Protein AF-A0A9E4ZWP6-F1 (afdb_monomer_lite)

Secondary structure (DSSP, 8-state):
--GGG-HHHHHHHHHHHHHHHHHHHTT--HHHHHHHHHHHHHHHTS---SS--HHHHHHHHHHHHHHHHHHHHHHTT--HHHHHHHHHHHHHHHHHHHHHHHHHHHHHHHHHHHHHHHHHHHHHHHHHS-SSPPPHHHHHHHHHHHHHHHH-HHHHHHHHHHHHHHHHHHHHHHHS---HHHHHHHHHHHHHHHHHHHHHHHHHSHHHHHHHHHHHHHHHHHHHHHTS-S-HHHHHHHHHHHHHHTTSSHHHHHHHHHHHHHHHTT--HHHHHHHHH--

pLDDT: mean 78.39, std 12.05, range [46.38, 95.44]

Radius of gyration: 27.79 Å; chains: 1; bounding box: 69×35×79 Å

Foldseek 3Di:
DDPLLALLLNVLLVLLVVLLVLCVVLVQDPVLCVLSVVLSVLSVPAQFDLDDDPLLVVLSLVLLLLSLVLVVCSVVVADSVLNSVSSVVSSVSSVVSSVSRNVNNVVLLVLLCVLLVLLVVLLVVCVVVVPDRFDPVLVVLSVVLVVCCVVPVLSSLVSSLVSLVSRLVCCCVVPVDDPPVSVVSSVVSNVVSVVSNVVSVVSSDPVVSVVVVVVSVVSSVVSSVVPDPPDPVVLVVLLVVLCVVVVHDPLSSVLSSQLVVCVSVVDDSVRSVVVSVVD

Sequence (279 aa):
MSEASRPVVSAVLRDLGVLESKLRERGVPEEWLGGLRRARLKLSGVRAPVIASRGLIEAYTYVQALIGELQMLLDSGAGLLDAYVLLNEVSERLDVFAEAARRSYVREKIQLSIPLVMAVSLQALSLLSGFKPPSVLSILVLAAGAVAYYFNTLAGLVFTAAGISLGIASTLVLYGGMPLDELLLELIVLLSAILHIYILLEAGGVQYRQRVSEVLKALDTIIMDSLKPSDPKALTGFLSSLLEQYKGGSIAELARYKAVVMLMNGYSIEEVRRTLQSS

Structure (mmCIF, N/CA/C/O backbone):
data_AF-A0A9E4ZWP6-F1
#
_entry.id   AF-A0A9E4ZWP6-F1
#
loop_
_atom_site.group_PDB
_atom_site.id
_atom_site.type_symbol
_atom_site.label_atom_id
_atom_site.label_alt_id
_atom_site.label_comp_id
_atom_site.label_asym_id
_atom_site.label_entity_id
_atom_site.label_seq_id
_atom_site.pdbx_PDB_ins_code
_atom_site.Cartn_x
_atom_site.Cartn_y
_atom_site.Cartn_z
_atom_site.occupancy
_atom_site.B_iso_or_equiv
_atom_site.auth_seq_id
_atom_site.auth_comp_id
_atom_site.auth_asym_id
_atom_site.auth_atom_id
_atom_site.pdbx_PDB_model_num
ATOM 1 N N . MET A 1 1 ? 9.963 -9.400 1.588 1.00 46.38 1 MET A N 1
ATOM 2 C CA . MET A 1 1 ? 9.784 -8.018 2.094 1.00 46.38 1 MET A CA 1
ATOM 3 C C . MET A 1 1 ? 9.262 -8.123 3.517 1.00 46.38 1 MET A C 1
ATOM 5 O O . MET A 1 1 ? 8.269 -8.814 3.699 1.00 46.38 1 MET A O 1
ATOM 9 N N . SER A 1 2 ? 9.952 -7.552 4.510 1.00 48.59 2 SER A N 1
ATOM 10 C CA . SER A 1 2 ? 9.538 -7.643 5.920 1.00 48.59 2 SER A CA 1
ATOM 11 C C . SER A 1 2 ? 8.285 -6.799 6.197 1.00 48.59 2 SER A C 1
ATOM 13 O O . SER A 1 2 ? 8.023 -5.832 5.475 1.00 48.59 2 SER A O 1
ATOM 15 N N . GLU A 1 3 ? 7.527 -7.129 7.249 1.00 49.50 3 GLU A N 1
ATOM 16 C CA . GLU A 1 3 ? 6.368 -6.347 7.735 1.00 49.50 3 GLU A CA 1
ATOM 17 C C . GLU A 1 3 ? 6.695 -4.854 7.915 1.00 49.50 3 GLU A C 1
ATOM 19 O O . GLU A 1 3 ? 5.848 -3.985 7.716 1.00 49.50 3 GLU A O 1
ATOM 24 N N . ALA A 1 4 ? 7.960 -4.522 8.181 1.00 53.41 4 ALA A N 1
ATOM 25 C CA . ALA A 1 4 ? 8.428 -3.150 8.324 1.00 53.41 4 ALA A CA 1
ATOM 26 C C . ALA A 1 4 ? 8.378 -2.317 7.026 1.00 53.41 4 ALA A C 1
ATOM 28 O O . ALA A 1 4 ? 8.706 -1.140 7.078 1.00 53.41 4 ALA A O 1
ATOM 29 N N . SER A 1 5 ? 8.020 -2.884 5.870 1.00 63.94 5 SER A N 1
ATOM 30 C CA . SER A 1 5 ? 7.903 -2.162 4.586 1.00 63.94 5 SER A CA 1
ATOM 31 C C . SER A 1 5 ? 6.491 -1.638 4.279 1.00 63.94 5 SER A C 1
ATOM 33 O O . SER A 1 5 ? 6.280 -1.049 3.224 1.00 63.94 5 SER A O 1
ATOM 35 N N . ARG A 1 6 ? 5.520 -1.856 5.180 1.00 81.69 6 ARG A N 1
ATOM 36 C CA . ARG A 1 6 ? 4.091 -1.542 4.984 1.00 81.69 6 ARG A CA 1
ATOM 37 C C . ARG A 1 6 ? 3.543 -0.745 6.175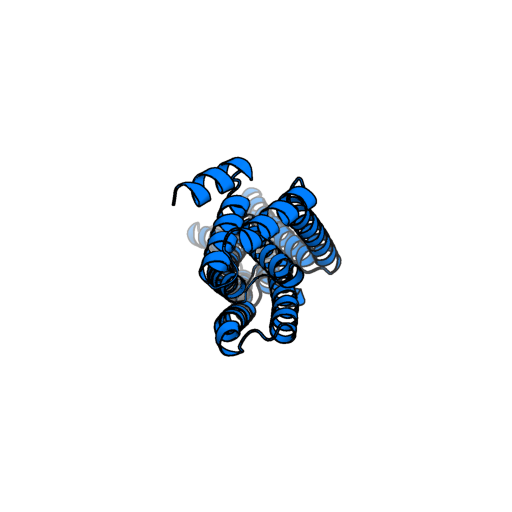 1.00 81.69 6 ARG A C 1
ATOM 39 O O . ARG A 1 6 ? 2.785 -1.287 6.977 1.00 81.69 6 ARG A O 1
ATOM 46 N N . PRO A 1 7 ? 3.939 0.528 6.332 1.00 79.19 7 PRO A N 1
ATOM 47 C CA . PRO A 1 7 ? 3.808 1.248 7.600 1.00 79.19 7 PRO A CA 1
ATOM 48 C C . PRO A 1 7 ? 2.363 1.346 8.117 1.00 79.19 7 PRO A C 1
ATOM 50 O O . PRO A 1 7 ? 2.140 1.155 9.308 1.00 79.19 7 PRO A O 1
ATOM 53 N N . VAL A 1 8 ? 1.380 1.561 7.234 1.00 85.56 8 VAL A N 1
ATOM 54 C CA . VAL A 1 8 ? -0.036 1.717 7.627 1.00 85.56 8 VAL A CA 1
ATOM 55 C C . VAL A 1 8 ? -0.650 0.400 8.107 1.00 85.56 8 VAL A C 1
ATOM 57 O O . VAL A 1 8 ? -1.296 0.361 9.148 1.00 85.56 8 VAL A O 1
ATOM 60 N N . VAL A 1 9 ? -0.424 -0.703 7.386 1.00 89.50 9 VAL A N 1
ATOM 61 C CA . VAL A 1 9 ? -0.949 -2.021 7.788 1.00 89.50 9 VAL A CA 1
ATOM 62 C C . VAL A 1 9 ? -0.281 -2.502 9.074 1.00 89.50 9 VAL A C 1
ATOM 64 O O . VAL A 1 9 ? -0.952 -3.033 9.953 1.00 89.50 9 VAL A O 1
ATOM 67 N N . SER A 1 10 ? 1.022 -2.263 9.217 1.00 88.31 10 SER A N 1
ATOM 68 C CA . SER A 1 10 ? 1.768 -2.622 10.423 1.00 88.31 10 SER A CA 1
ATOM 69 C C . SER A 1 10 ? 1.331 -1.816 11.648 1.00 88.31 10 SER A C 1
ATOM 71 O O . SER A 1 10 ? 1.329 -2.362 12.749 1.00 88.31 10 SER A O 1
ATOM 73 N N . ALA A 1 11 ? 0.916 -0.554 11.472 1.00 87.00 11 ALA A N 1
ATOM 74 C CA . ALA A 1 11 ? 0.303 0.232 12.542 1.00 87.00 11 ALA A CA 1
ATOM 75 C C . ALA A 1 11 ? -1.006 -0.415 13.021 1.00 87.00 11 ALA A C 1
ATOM 77 O O . ALA A 1 11 ? -1.103 -0.771 14.191 1.00 87.00 11 ALA A O 1
ATOM 78 N N . VAL A 1 12 ? -1.938 -0.710 12.106 1.00 90.50 12 VAL A N 1
ATOM 79 C CA . VAL A 1 12 ? -3.205 -1.380 12.455 1.00 90.50 12 VAL A CA 1
ATOM 80 C C . VAL A 1 12 ? -2.957 -2.729 13.134 1.00 90.50 12 VAL A C 1
ATOM 82 O O . VAL A 1 12 ? -3.535 -3.008 14.177 1.00 90.50 12 VAL A O 1
ATOM 85 N N . LEU A 1 13 ? -2.061 -3.569 12.603 1.00 90.56 13 LEU A N 1
ATOM 86 C CA . LEU A 1 13 ? -1.740 -4.870 13.208 1.00 90.56 13 LEU A CA 1
ATOM 87 C C . LEU A 1 13 ? -1.206 -4.753 14.642 1.00 90.56 13 LEU A C 1
ATOM 89 O O . LEU A 1 13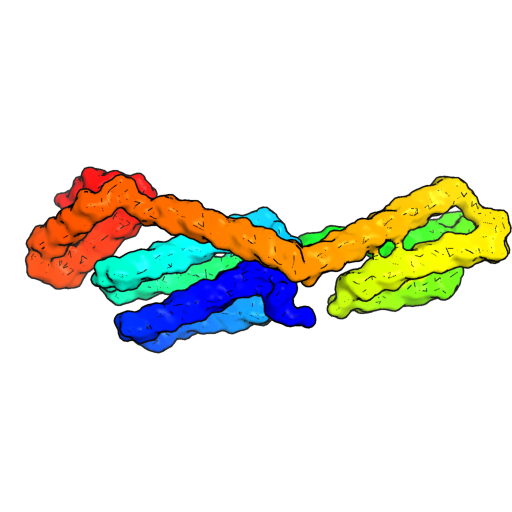 ? -1.524 -5.598 15.484 1.00 90.56 13 LEU A O 1
ATOM 93 N N . ARG A 1 14 ? -0.394 -3.728 14.917 1.00 90.50 14 ARG A N 1
ATOM 94 C CA . ARG A 1 14 ? 0.111 -3.436 16.262 1.00 90.50 14 ARG A CA 1
ATOM 95 C C . ARG A 1 14 ? -1.032 -3.017 17.183 1.00 90.50 14 ARG A C 1
ATOM 97 O O . ARG A 1 14 ? -1.149 -3.570 18.274 1.00 90.50 14 ARG A O 1
ATOM 104 N N . ASP A 1 15 ? -1.877 -2.096 16.738 1.00 88.56 15 ASP A N 1
ATOM 105 C CA . ASP A 1 15 ? -2.944 -1.529 17.565 1.00 88.56 15 ASP A CA 1
ATOM 106 C C . ASP A 1 15 ? -4.037 -2.575 17.854 1.00 88.56 15 ASP A C 1
ATOM 108 O O . ASP A 1 15 ? -4.527 -2.669 18.979 1.00 88.56 15 ASP A O 1
ATOM 112 N N . LEU A 1 16 ? -4.312 -3.475 16.901 1.00 89.56 16 LEU A N 1
ATOM 113 C CA . LEU A 1 16 ? -5.138 -4.667 17.127 1.00 89.56 16 LEU A CA 1
ATOM 114 C C . LEU A 1 16 ? -4.537 -5.619 18.164 1.00 89.56 16 LEU A C 1
ATOM 116 O O . LEU A 1 16 ? -5.278 -6.221 18.935 1.00 89.56 16 LEU A O 1
ATOM 120 N N . GLY A 1 17 ? -3.210 -5.771 18.200 1.00 86.94 17 GLY A N 1
ATOM 121 C CA . GLY A 1 17 ? -2.535 -6.581 19.217 1.00 86.94 17 GLY A CA 1
ATOM 122 C C . GLY A 1 17 ? -2.692 -6.006 20.626 1.00 86.94 17 GLY A C 1
ATOM 123 O O . GLY A 1 17 ? -2.940 -6.750 21.578 1.00 86.94 17 GLY A O 1
ATOM 124 N N . VAL A 1 18 ? -2.597 -4.680 20.755 1.00 88.00 18 VAL A N 1
ATOM 125 C CA . VAL A 1 18 ? -2.860 -3.969 22.016 1.00 88.00 18 VAL A CA 1
ATOM 126 C C . VAL A 1 18 ? -4.325 -4.127 22.428 1.00 88.00 18 VAL A C 1
ATOM 128 O O . VAL A 1 18 ? -4.602 -4.488 23.572 1.00 88.00 18 VAL A O 1
ATOM 131 N N . LEU A 1 19 ? -5.256 -3.918 21.494 1.00 88.38 19 LEU A N 1
ATOM 132 C CA . LEU A 1 19 ? -6.691 -4.071 21.731 1.00 88.38 19 LEU A CA 1
ATOM 133 C C . LEU A 1 19 ? -7.048 -5.493 22.188 1.00 88.38 19 LEU A C 1
ATOM 135 O O . LEU A 1 19 ? -7.752 -5.662 23.179 1.00 88.38 19 LEU A O 1
ATOM 139 N N . GLU A 1 20 ? -6.534 -6.514 21.500 1.00 89.38 20 GLU A N 1
ATOM 140 C CA . GLU A 1 20 ? -6.762 -7.919 21.849 1.00 89.38 20 GLU A CA 1
ATOM 141 C C . GLU A 1 20 ? -6.290 -8.229 23.276 1.00 89.38 20 GLU A C 1
ATOM 143 O O . GLU A 1 20 ? -6.969 -8.947 24.008 1.00 89.38 20 GLU A O 1
ATOM 148 N N . SER A 1 21 ? -5.152 -7.661 23.685 1.00 87.00 21 SER A N 1
ATOM 149 C CA . SER A 1 21 ? -4.597 -7.863 25.028 1.00 87.00 21 SER A CA 1
ATOM 150 C C . SER A 1 21 ? -5.494 -7.227 26.097 1.00 87.00 21 SER A C 1
ATOM 152 O O . SER A 1 21 ? -5.880 -7.905 27.048 1.00 87.00 21 SER A O 1
ATOM 154 N N . LYS A 1 22 ? -5.933 -5.977 25.881 1.00 84.50 22 LYS A N 1
ATOM 155 C CA . LYS A 1 22 ? -6.881 -5.276 26.767 1.00 84.50 22 LYS A CA 1
ATOM 156 C C . LYS A 1 22 ? -8.222 -6.005 26.901 1.00 84.50 22 LYS A C 1
ATOM 158 O O . LYS A 1 22 ? -8.771 -6.098 27.996 1.00 84.50 22 LYS A O 1
ATOM 163 N N . LEU A 1 23 ? -8.765 -6.527 25.799 1.00 86.00 23 LEU A N 1
ATOM 164 C CA . LEU A 1 23 ? -10.036 -7.259 25.820 1.00 86.00 23 LEU A CA 1
ATOM 165 C C . LEU A 1 23 ? -9.940 -8.531 26.679 1.00 86.00 23 LEU A C 1
ATOM 167 O O . LEU A 1 23 ? -10.858 -8.819 27.447 1.00 86.00 23 LEU A O 1
ATOM 171 N N . ARG A 1 24 ? -8.817 -9.260 26.606 1.00 86.00 24 ARG A N 1
ATOM 172 C CA . ARG A 1 24 ? -8.588 -10.439 27.460 1.00 86.00 24 ARG A CA 1
ATOM 173 C C . ARG A 1 24 ? -8.474 -10.072 28.936 1.00 86.00 24 ARG A C 1
ATOM 175 O O . ARG A 1 24 ? -9.068 -10.749 29.767 1.00 86.00 24 ARG A O 1
ATOM 182 N N . GLU A 1 25 ? -7.762 -8.995 29.264 1.00 85.88 25 GLU A N 1
ATOM 183 C CA . GLU A 1 25 ? -7.642 -8.500 30.646 1.00 85.88 25 GLU A CA 1
ATOM 184 C C . GLU A 1 25 ? -9.003 -8.146 31.262 1.00 85.88 25 GLU A C 1
ATOM 186 O O . GLU A 1 25 ? -9.215 -8.327 32.459 1.00 85.88 25 GLU A O 1
ATOM 191 N N . ARG A 1 26 ? -9.955 -7.690 30.439 1.00 78.94 26 ARG A N 1
ATOM 192 C CA . ARG A 1 26 ? -11.331 -7.370 30.850 1.00 78.94 26 ARG A CA 1
ATOM 193 C C . ARG A 1 26 ? -12.269 -8.581 30.898 1.00 78.94 26 ARG A C 1
ATOM 195 O O . ARG A 1 26 ? -13.454 -8.408 31.171 1.00 78.94 26 ARG A O 1
ATOM 202 N N . GLY A 1 27 ? -11.765 -9.791 30.654 1.00 79.50 27 GLY A N 1
ATOM 203 C CA . GLY A 1 27 ? -12.554 -11.022 30.724 1.00 79.50 27 GLY A CA 1
ATOM 204 C C . GLY A 1 27 ? -13.519 -11.217 29.552 1.00 79.50 27 GLY A C 1
ATOM 205 O O . GLY A 1 27 ? -14.498 -11.948 29.693 1.00 79.50 27 GLY A O 1
ATOM 206 N N . VAL A 1 28 ? -13.269 -10.576 28.402 1.00 81.31 28 VAL A N 1
ATOM 207 C CA . VAL A 1 28 ? -14.067 -10.808 27.189 1.00 81.31 28 VAL A CA 1
ATOM 208 C C . VAL A 1 28 ? -13.891 -12.266 26.738 1.00 81.31 28 VAL A C 1
ATOM 210 O O . VAL A 1 28 ? -12.749 -12.722 26.622 1.00 81.31 28 VAL A O 1
ATOM 213 N N . PRO A 1 29 ? -14.984 -13.007 26.461 1.00 80.00 29 PRO A N 1
ATOM 214 C CA . PRO A 1 29 ? -14.905 -14.399 26.034 1.00 80.00 29 PRO A CA 1
ATOM 215 C C . PRO A 1 29 ? -14.030 -14.592 24.792 1.00 80.00 29 PRO A C 1
ATOM 217 O O . PRO A 1 29 ? -14.145 -13.871 23.799 1.00 80.00 29 PRO A O 1
ATOM 220 N N . GLU A 1 30 ? -13.202 -15.634 24.816 1.00 82.06 30 GLU A N 1
ATOM 221 C CA . GLU A 1 30 ? -12.294 -15.993 23.718 1.00 82.06 30 GLU A CA 1
ATOM 222 C C . GLU A 1 30 ? -13.021 -16.233 22.383 1.00 82.06 30 GLU A C 1
ATOM 224 O O . GLU A 1 30 ? -12.495 -15.919 21.314 1.00 82.06 30 GLU A O 1
ATOM 229 N N . GLU A 1 31 ? -14.262 -16.722 22.432 1.00 80.94 31 GLU A N 1
ATOM 230 C CA . GLU A 1 31 ? -15.109 -16.930 21.253 1.00 80.94 31 GLU A CA 1
ATOM 231 C C . GLU A 1 31 ? -15.384 -15.624 20.497 1.00 80.94 31 GLU A C 1
ATOM 233 O O . GLU A 1 31 ? -15.399 -15.604 19.264 1.00 80.94 31 GLU A O 1
ATOM 238 N N . TRP A 1 32 ? -15.538 -14.512 21.221 1.00 77.62 32 TRP A N 1
ATOM 239 C CA . TRP A 1 32 ? -15.817 -13.202 20.633 1.00 77.62 32 TRP A CA 1
ATOM 240 C C . TRP A 1 32 ? -14.563 -12.622 19.971 1.00 77.62 32 TRP A C 1
ATOM 242 O O . TRP A 1 32 ? -14.636 -12.015 18.902 1.00 77.62 32 TRP A O 1
ATOM 252 N N . LEU A 1 33 ? -13.382 -12.918 20.521 1.00 83.12 33 LEU A N 1
ATOM 253 C CA . LEU A 1 33 ? -12.090 -12.539 19.939 1.00 83.12 33 LEU A CA 1
ATOM 254 C C . LEU 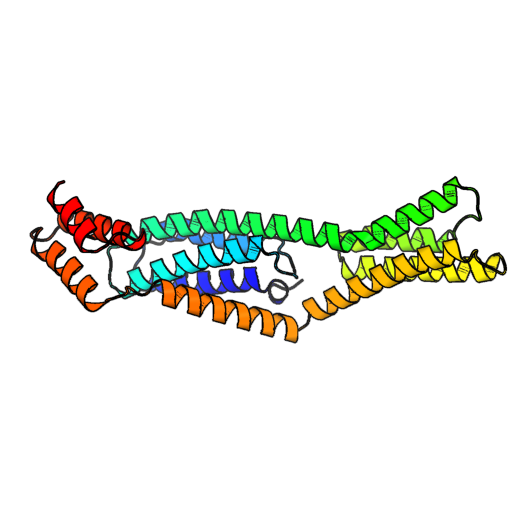A 1 33 ? -11.761 -13.300 18.644 1.00 83.12 33 LEU A C 1
ATOM 256 O O . LEU A 1 33 ? -10.881 -12.882 17.884 1.00 83.12 33 LEU A O 1
ATOM 260 N N . GLY A 1 34 ? -12.469 -14.395 18.349 1.00 81.38 34 GLY A N 1
ATOM 261 C CA . GLY A 1 34 ? -12.273 -15.185 17.134 1.00 81.38 34 GLY A CA 1
ATOM 262 C C . GLY A 1 34 ? -12.453 -14.379 15.839 1.00 81.38 34 GLY A C 1
ATOM 263 O O . GLY A 1 34 ? -11.722 -14.601 14.870 1.00 81.38 34 GLY A O 1
ATOM 264 N N . GLY A 1 35 ? -13.379 -13.412 15.815 1.00 78.56 35 GLY A N 1
ATOM 265 C CA . GLY A 1 35 ? -13.555 -12.478 14.692 1.00 78.56 35 GLY A CA 1
ATOM 266 C C . GLY A 1 35 ? -12.312 -11.616 14.458 1.00 78.56 35 GLY A C 1
ATOM 267 O O . GLY A 1 35 ? -11.730 -11.643 13.371 1.00 78.56 35 GLY A O 1
ATOM 268 N N . LEU A 1 36 ? -11.839 -10.967 15.523 1.00 84.44 36 LEU A N 1
ATOM 269 C CA . LEU A 1 36 ? -10.660 -10.101 15.518 1.00 84.44 36 LEU A CA 1
ATOM 270 C C . LEU A 1 36 ? -9.392 -10.849 15.081 1.00 84.44 36 LEU A C 1
ATOM 272 O O . LEU A 1 36 ? -8.631 -10.360 14.246 1.00 84.44 36 LEU A O 1
ATOM 276 N N . ARG A 1 37 ? -9.175 -12.071 15.590 1.00 85.38 37 ARG A N 1
ATOM 277 C CA . ARG A 1 37 ? -8.019 -12.906 15.218 1.00 85.38 37 ARG A CA 1
ATOM 278 C C . ARG A 1 37 ? -8.031 -13.299 13.749 1.00 85.38 37 ARG A C 1
ATOM 280 O O . ARG A 1 37 ? -6.989 -13.244 13.098 1.00 85.38 37 ARG A O 1
ATOM 287 N N . ARG A 1 38 ? -9.197 -13.676 13.214 1.00 85.38 38 ARG A N 1
ATOM 288 C CA . ARG A 1 38 ? -9.340 -13.990 11.784 1.00 85.38 38 ARG A CA 1
ATOM 289 C C . ARG A 1 38 ? -9.048 -12.766 10.924 1.00 85.38 38 ARG A C 1
ATOM 291 O O . ARG A 1 38 ? -8.286 -12.884 9.966 1.00 85.38 38 ARG A O 1
ATOM 298 N N . ALA A 1 39 ? -9.578 -11.602 11.297 1.00 84.69 39 ALA A N 1
ATOM 299 C CA . ALA A 1 39 ? -9.305 -10.348 10.601 1.00 84.69 39 ALA A CA 1
ATOM 300 C C . ALA A 1 39 ? -7.808 -9.992 10.642 1.00 84.69 39 ALA A C 1
ATOM 302 O O . ALA A 1 39 ? -7.211 -9.697 9.607 1.00 84.69 39 ALA A O 1
ATOM 303 N N . ARG A 1 40 ? -7.161 -10.124 11.806 1.00 87.81 40 ARG A N 1
ATOM 304 C CA . ARG A 1 40 ? -5.718 -9.898 11.984 1.00 87.81 40 ARG A CA 1
ATOM 305 C C . ARG A 1 40 ? -4.864 -10.849 11.138 1.00 87.81 40 ARG A C 1
ATOM 307 O O . ARG A 1 40 ? -3.931 -10.399 10.478 1.00 87.81 40 ARG A O 1
ATOM 314 N N . LEU A 1 41 ? -5.194 -12.143 11.118 1.00 87.75 41 LEU A N 1
ATOM 315 C CA . LEU A 1 41 ? -4.501 -13.147 10.300 1.00 87.75 41 LEU A CA 1
ATOM 316 C C . LEU A 1 41 ? -4.680 -12.881 8.800 1.00 87.75 41 LEU A C 1
ATOM 318 O O . LEU A 1 41 ? -3.741 -13.001 8.016 1.00 87.75 41 LEU A O 1
ATOM 322 N N . LYS A 1 42 ? -5.886 -12.489 8.385 1.00 86.38 42 LYS A N 1
ATOM 323 C CA . LYS A 1 42 ? -6.148 -12.088 7.001 1.00 86.38 42 LYS A CA 1
ATOM 324 C C . LYS A 1 42 ? -5.307 -10.869 6.636 1.00 86.38 42 LYS A C 1
ATOM 326 O O . LYS A 1 42 ? -4.692 -10.861 5.573 1.00 86.38 42 LYS A O 1
ATOM 331 N N . LEU A 1 43 ? -5.241 -9.879 7.525 1.00 88.88 43 LEU A N 1
ATOM 332 C CA . LEU A 1 43 ? -4.516 -8.633 7.311 1.00 88.88 43 LEU A CA 1
ATOM 333 C C . LEU A 1 43 ? -2.994 -8.835 7.227 1.00 88.88 43 LEU A C 1
ATOM 335 O O . LEU A 1 43 ? -2.358 -8.222 6.371 1.00 88.88 43 LEU A O 1
ATOM 339 N N . SER A 1 44 ? -2.407 -9.734 8.025 1.00 86.75 44 SER A N 1
ATOM 340 C CA . SER A 1 44 ? -0.971 -10.055 7.928 1.00 86.75 44 SER A CA 1
ATOM 341 C C . SER A 1 44 ? -0.597 -10.699 6.584 1.00 86.75 44 SER A C 1
ATOM 343 O O . SER A 1 44 ? 0.495 -10.471 6.059 1.00 86.75 44 SER A O 1
ATOM 345 N N . GLY A 1 45 ? -1.528 -11.436 5.968 1.00 85.31 45 GLY A N 1
ATOM 346 C CA . GLY A 1 45 ? -1.371 -12.011 4.630 1.00 85.31 45 GLY A CA 1
ATOM 347 C C . GLY A 1 45 ? -1.609 -11.035 3.468 1.00 85.31 45 GLY A C 1
ATOM 348 O O . GLY A 1 45 ? -1.319 -11.369 2.315 1.00 85.31 45 GLY A O 1
ATOM 349 N N . VAL A 1 46 ? -2.135 -9.831 3.715 1.00 88.50 46 VAL A N 1
ATOM 350 C CA . VAL A 1 46 ? -2.469 -8.877 2.646 1.00 88.50 46 VAL A CA 1
ATOM 351 C C . VAL A 1 46 ? -1.206 -8.269 2.043 1.00 88.50 46 VAL A C 1
ATOM 353 O O . VAL A 1 46 ? -0.347 -7.722 2.734 1.00 88.50 46 VAL A O 1
ATOM 356 N N . ARG A 1 47 ? -1.109 -8.304 0.708 1.00 85.12 47 ARG A N 1
ATOM 357 C CA . ARG A 1 47 ? -0.158 -7.461 -0.025 1.00 85.12 47 ARG A CA 1
ATOM 358 C C . ARG A 1 47 ? -0.612 -6.008 0.104 1.00 85.12 47 ARG A C 1
ATOM 360 O O . ARG A 1 47 ? -1.686 -5.665 -0.376 1.00 85.12 47 ARG A O 1
ATOM 367 N N . ALA A 1 48 ? 0.204 -5.188 0.755 1.00 86.00 48 ALA A N 1
ATOM 368 C CA . ALA A 1 48 ? -0.075 -3.776 0.979 1.00 86.00 48 ALA A CA 1
ATOM 369 C C . ALA A 1 48 ? 0.959 -2.907 0.257 1.00 86.00 48 ALA A C 1
ATOM 371 O O . ALA A 1 48 ? 2.085 -3.381 0.038 1.00 86.00 48 ALA A O 1
ATOM 372 N N . PRO A 1 49 ? 0.589 -1.671 -0.114 1.00 85.25 49 PRO A N 1
ATOM 373 C CA . PRO A 1 49 ? 1.498 -0.776 -0.801 1.00 85.25 49 PRO A CA 1
ATOM 374 C C . PRO A 1 49 ? 2.612 -0.282 0.126 1.00 85.25 49 PRO A C 1
ATOM 376 O O . PRO A 1 49 ? 2.451 -0.271 1.351 1.00 85.25 49 PRO A O 1
ATOM 379 N N . VAL A 1 50 ? 3.723 0.157 -0.465 1.00 82.25 50 VAL A N 1
ATOM 380 C CA . VAL A 1 50 ? 4.765 0.892 0.271 1.00 82.25 50 VAL A CA 1
ATOM 381 C C . VAL A 1 50 ? 4.321 2.345 0.448 1.00 82.25 50 VAL A C 1
ATOM 383 O O . VAL A 1 50 ? 4.423 2.898 1.543 1.00 82.25 50 VAL A O 1
ATOM 386 N N . ILE A 1 51 ? 3.749 2.932 -0.607 1.00 79.31 51 ILE A N 1
ATOM 387 C CA . ILE A 1 51 ? 3.211 4.293 -0.609 1.00 79.31 51 ILE A CA 1
ATOM 388 C C . ILE A 1 51 ? 1.709 4.255 -0.320 1.00 79.31 51 ILE A C 1
ATOM 390 O O . ILE A 1 51 ? 0.903 3.746 -1.103 1.00 79.31 51 ILE A O 1
ATOM 394 N N . ALA A 1 52 ? 1.306 4.816 0.819 1.00 75.00 52 ALA A N 1
ATOM 395 C CA . ALA A 1 52 ? -0.093 4.828 1.220 1.00 75.00 52 ALA A CA 1
ATOM 396 C C . ALA A 1 52 ? -0.936 5.723 0.297 1.00 75.00 52 ALA A C 1
ATOM 398 O O . ALA A 1 52 ? -0.719 6.929 0.193 1.00 75.00 52 ALA A O 1
ATOM 399 N N . SER A 1 53 ? -1.940 5.140 -0.357 1.00 78.50 53 SER A N 1
ATOM 400 C CA . SER A 1 53 ? -2.921 5.921 -1.115 1.00 78.50 53 SER A CA 1
ATOM 401 C C . SER A 1 53 ? -3.918 6.608 -0.180 1.00 78.50 53 SER A C 1
ATOM 403 O O . SER A 1 53 ? -4.229 6.061 0.878 1.00 78.50 53 SER A O 1
ATOM 405 N N . ARG A 1 54 ? -4.541 7.700 -0.634 1.00 73.31 54 ARG A N 1
ATOM 406 C CA . ARG A 1 54 ? -5.626 8.383 0.090 1.00 73.31 54 ARG A CA 1
ATOM 407 C C . ARG A 1 54 ? -6.713 7.432 0.613 1.00 73.31 54 ARG A C 1
ATOM 409 O O . ARG A 1 54 ? -7.018 7.477 1.794 1.00 73.31 54 ARG A O 1
ATOM 416 N N . GLY A 1 55 ? -7.223 6.520 -0.218 1.00 73.31 55 GLY A N 1
ATOM 417 C CA . GLY A 1 55 ? -8.274 5.581 0.206 1.00 73.31 55 GLY A CA 1
ATOM 418 C C . GLY A 1 55 ? -7.832 4.590 1.295 1.00 73.31 55 GLY A C 1
ATOM 419 O O . GLY A 1 55 ? -8.649 4.158 2.099 1.00 73.31 55 GLY A O 1
ATOM 420 N N . LEU A 1 56 ? -6.535 4.263 1.364 1.00 83.50 56 LEU A N 1
ATOM 421 C CA . LEU A 1 56 ? -5.983 3.442 2.449 1.00 83.50 56 LEU A CA 1
ATOM 422 C C . LEU A 1 56 ? -5.886 4.241 3.754 1.00 83.50 56 LEU A C 1
ATOM 424 O O . LEU A 1 56 ? -6.142 3.689 4.817 1.00 83.50 56 LEU A O 1
ATOM 428 N N . ILE A 1 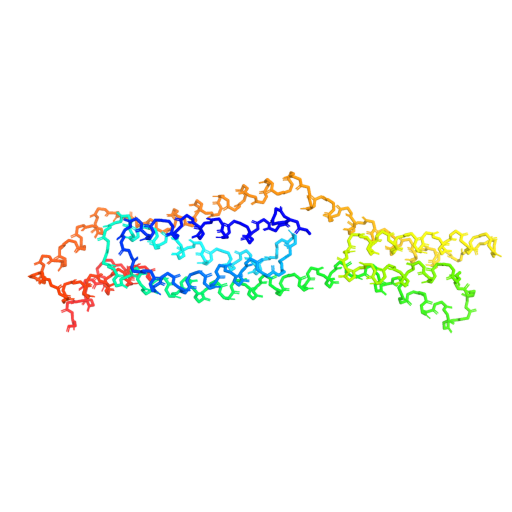57 ? -5.539 5.528 3.668 1.00 78.69 57 ILE A N 1
ATOM 429 C CA . ILE A 1 57 ? -5.515 6.433 4.823 1.00 78.69 57 ILE A CA 1
ATOM 430 C C . ILE A 1 57 ? -6.932 6.687 5.347 1.00 78.69 57 ILE A C 1
ATOM 432 O O . ILE A 1 57 ? -7.146 6.620 6.547 1.00 78.69 57 ILE A O 1
ATOM 436 N N . GLU A 1 58 ? -7.918 6.888 4.474 1.00 76.50 58 GLU A N 1
ATOM 437 C CA . GLU A 1 58 ? -9.323 7.024 4.889 1.00 76.50 58 GLU A CA 1
ATOM 438 C C . GLU A 1 58 ? -9.819 5.746 5.590 1.00 76.50 58 GLU A C 1
ATOM 440 O O . GLU A 1 58 ? -10.380 5.805 6.682 1.00 76.50 58 GLU A O 1
ATOM 445 N N . ALA A 1 59 ? -9.547 4.565 5.023 1.00 84.19 59 ALA A N 1
ATOM 446 C CA . ALA A 1 59 ? -9.895 3.300 5.672 1.00 84.19 59 ALA A CA 1
ATOM 447 C C . ALA A 1 59 ? -9.170 3.111 7.020 1.00 84.19 59 ALA A C 1
ATOM 449 O O . ALA A 1 59 ? -9.767 2.601 7.966 1.00 84.19 59 ALA A O 1
ATOM 450 N N . TYR A 1 60 ? -7.907 3.545 7.120 1.00 85.81 60 TYR A N 1
ATOM 451 C CA . TYR A 1 60 ? -7.152 3.562 8.374 1.00 85.81 60 TYR A CA 1
ATOM 452 C C . TYR A 1 60 ? -7.856 4.410 9.436 1.00 85.81 60 TYR A C 1
ATOM 454 O O . TYR A 1 60 ? -8.072 3.927 10.543 1.00 85.81 60 TYR A O 1
ATOM 462 N N . THR A 1 61 ? -8.262 5.639 9.098 1.00 76.88 61 THR A N 1
ATOM 463 C CA . THR A 1 61 ? -8.893 6.548 10.065 1.00 76.88 61 THR A CA 1
ATOM 464 C C . THR A 1 61 ? -10.206 5.992 10.613 1.00 76.88 61 THR A C 1
ATOM 466 O O . THR A 1 61 ? -10.450 6.101 11.809 1.00 76.88 61 THR A O 1
ATOM 469 N N . TYR A 1 62 ? -11.017 5.325 9.781 1.00 80.75 62 TYR A N 1
ATOM 470 C CA . TYR A 1 62 ? -12.256 4.687 10.245 1.00 80.75 62 TYR A CA 1
ATOM 471 C C . TYR A 1 62 ? -11.995 3.526 11.208 1.00 80.75 62 TYR A C 1
ATOM 473 O O . TYR A 1 62 ? -12.659 3.413 12.234 1.00 80.75 62 TYR A O 1
ATOM 481 N N . VAL A 1 63 ? -11.019 2.667 10.895 1.00 88.56 63 VAL A N 1
ATOM 482 C CA . VAL A 1 63 ? -10.654 1.550 11.779 1.00 88.56 63 VAL A CA 1
ATOM 483 C C . VAL A 1 63 ? -10.113 2.071 13.109 1.00 88.56 63 VAL A C 1
ATOM 485 O O . VAL A 1 63 ? -10.505 1.565 14.156 1.00 88.56 63 VAL A O 1
ATOM 488 N N . GLN A 1 64 ? -9.251 3.090 13.086 1.00 84.62 64 GLN A N 1
ATOM 489 C CA . GLN A 1 64 ? -8.690 3.654 14.314 1.00 84.62 64 GLN A CA 1
ATOM 490 C C . GLN A 1 64 ? -9.734 4.345 15.184 1.00 84.62 64 GLN A C 1
ATOM 492 O O . GLN A 1 64 ? -9.669 4.209 16.402 1.00 84.62 64 GLN A O 1
ATOM 497 N N . ALA A 1 65 ? -10.717 5.023 14.586 1.00 74.62 65 ALA A N 1
ATOM 498 C CA . ALA A 1 65 ? -11.831 5.593 15.337 1.00 74.62 65 ALA A CA 1
ATOM 499 C C . ALA A 1 65 ? -12.577 4.508 16.128 1.00 74.62 65 ALA A C 1
ATOM 501 O O . ALA A 1 65 ? -12.697 4.620 17.343 1.00 74.62 65 ALA A O 1
ATOM 502 N N . LEU A 1 66 ? -12.952 3.401 15.478 1.00 82.44 66 LEU A N 1
ATOM 503 C CA . LEU A 1 66 ? -13.644 2.292 16.145 1.00 82.44 66 LEU A CA 1
ATOM 504 C C . LEU A 1 66 ? -12.781 1.589 17.203 1.00 82.44 66 LEU A C 1
ATOM 506 O O . LEU A 1 66 ? -13.280 1.195 18.256 1.00 82.44 66 LEU A O 1
ATOM 510 N N . ILE A 1 67 ? -11.476 1.428 16.949 1.00 86.50 67 ILE A N 1
ATOM 511 C CA . ILE A 1 67 ? -10.543 0.899 17.956 1.00 86.50 67 ILE A CA 1
ATOM 512 C C . ILE A 1 67 ? -10.491 1.843 19.165 1.00 86.50 67 ILE A C 1
ATOM 514 O O . ILE A 1 67 ? -10.529 1.371 20.302 1.00 86.50 67 ILE A O 1
ATOM 518 N N . GLY A 1 68 ? -10.422 3.155 18.933 1.00 80.06 68 GLY A N 1
ATOM 519 C CA . GLY A 1 68 ? -10.430 4.183 19.970 1.00 80.06 68 GLY A CA 1
ATOM 520 C C . GLY A 1 68 ? -11.715 4.176 20.796 1.00 80.06 68 GLY A C 1
ATOM 521 O O . GLY A 1 68 ? -11.653 4.130 22.023 1.00 80.06 68 GLY A O 1
ATOM 522 N N . GLU A 1 69 ? -12.872 4.130 20.136 1.00 76.81 69 GLU A N 1
ATOM 523 C CA . GLU A 1 69 ? -14.191 4.026 20.771 1.00 76.81 69 GLU A CA 1
ATOM 524 C C . GLU A 1 69 ? -14.299 2.780 21.649 1.00 76.81 69 GLU A C 1
ATOM 526 O O . GLU A 1 69 ? -14.696 2.866 22.813 1.00 76.81 69 GLU A O 1
ATOM 531 N N . LEU A 1 70 ? -13.878 1.625 21.126 1.00 82.62 70 LEU A N 1
ATOM 532 C CA . LEU A 1 70 ? -13.881 0.380 21.881 1.00 82.62 70 LEU A CA 1
ATOM 533 C C . LEU A 1 70 ? -12.954 0.466 23.100 1.00 82.62 70 LEU A C 1
ATOM 535 O O . LEU A 1 70 ? -13.333 0.034 24.186 1.00 82.62 70 LEU A O 1
ATOM 539 N N . GLN A 1 71 ? -11.765 1.062 22.968 1.00 81.56 71 GLN A N 1
ATOM 540 C CA . GLN A 1 71 ? -10.874 1.279 24.111 1.00 81.56 71 GLN A CA 1
ATOM 541 C C . GLN A 1 71 ? -11.499 2.200 25.166 1.00 81.56 71 GLN A C 1
ATOM 543 O O . GLN A 1 71 ? -11.458 1.866 26.348 1.00 81.56 71 GLN A O 1
ATOM 548 N N . MET A 1 72 ? -12.122 3.308 24.759 1.00 75.56 72 MET A N 1
ATOM 549 C CA . MET A 1 72 ? -12.804 4.224 25.680 1.00 75.56 72 MET A CA 1
ATOM 550 C C . MET A 1 72 ? -13.970 3.546 26.407 1.00 75.56 72 MET A C 1
ATOM 552 O O . MET A 1 72 ? -14.134 3.729 27.615 1.00 75.56 72 MET A O 1
ATOM 556 N N . LEU A 1 73 ? -14.753 2.722 25.706 1.00 75.06 73 LEU A N 1
ATOM 557 C CA . LEU A 1 73 ? -15.834 1.940 26.308 1.00 75.06 73 LEU A CA 1
ATOM 558 C C . LEU A 1 73 ? -15.310 0.953 27.349 1.00 75.06 73 LEU A C 1
ATOM 560 O O . LEU A 1 73 ? -15.834 0.918 28.467 1.00 75.06 73 LEU A O 1
ATOM 564 N N . LEU A 1 74 ? -14.240 0.221 27.025 1.00 73.81 74 LEU A N 1
ATOM 565 C CA . LEU A 1 74 ? -13.585 -0.691 27.965 1.00 73.81 74 LEU A CA 1
ATOM 566 C C . LEU A 1 74 ? -13.054 0.058 29.194 1.00 73.81 74 LEU A C 1
ATOM 568 O O . LEU A 1 74 ? -13.241 -0.401 30.321 1.00 73.81 74 LEU A O 1
ATOM 572 N N . ASP A 1 75 ? -12.441 1.224 28.996 1.00 73.62 75 ASP A N 1
ATOM 573 C CA . ASP A 1 75 ? -11.888 2.039 30.079 1.00 73.62 75 ASP A CA 1
ATOM 574 C C . ASP A 1 75 ? -12.988 2.632 30.977 1.00 73.62 75 ASP A C 1
ATOM 576 O O . ASP A 1 75 ? -12.822 2.677 32.196 1.00 73.62 75 ASP A O 1
ATOM 580 N N . SER A 1 76 ? -14.149 2.978 30.408 1.00 68.62 76 SER A N 1
ATOM 581 C CA . SER A 1 76 ? -15.320 3.493 31.139 1.00 68.62 76 SER A CA 1
ATOM 582 C C . SER A 1 76 ? -16.117 2.437 31.924 1.00 68.62 76 SER A C 1
ATOM 584 O O . SER A 1 76 ? -17.048 2.788 32.651 1.00 68.62 76 SER A O 1
ATOM 586 N N . GLY A 1 77 ? -15.778 1.149 31.787 1.00 64.69 77 GLY A N 1
ATOM 587 C CA . GLY A 1 77 ? -16.506 0.053 32.437 1.00 64.69 77 GLY A CA 1
ATOM 588 C C . GLY A 1 77 ? -17.906 -0.177 31.860 1.00 64.69 77 GLY A C 1
ATOM 589 O O . GLY A 1 77 ? -18.829 -0.523 32.597 1.00 64.69 77 GLY A O 1
ATOM 590 N N . ALA A 1 78 ? -18.091 0.072 30.562 1.00 62.72 78 ALA A N 1
ATOM 591 C CA . ALA A 1 78 ? -19.334 -0.237 29.864 1.00 62.72 78 ALA A CA 1
ATOM 592 C C . ALA A 1 78 ? -19.595 -1.752 29.767 1.00 62.72 78 ALA A C 1
ATOM 594 O O . ALA A 1 78 ? -18.706 -2.572 30.012 1.00 62.72 78 ALA A O 1
ATOM 595 N N . GLY A 1 79 ? -20.838 -2.121 29.444 1.00 66.31 79 GLY A N 1
ATOM 596 C CA . GLY A 1 79 ? -21.282 -3.513 29.425 1.00 66.31 79 GLY A CA 1
ATOM 597 C C . GLY A 1 79 ? -20.587 -4.347 28.344 1.00 66.31 79 GLY A C 1
ATOM 598 O O . GLY A 1 79 ? -20.213 -3.848 27.283 1.00 66.31 79 GLY A O 1
ATOM 599 N N . LEU A 1 80 ? -20.454 -5.654 28.592 1.00 69.50 80 LEU A N 1
ATOM 600 C CA . LEU A 1 80 ? -19.838 -6.604 27.652 1.00 69.50 80 LEU A CA 1
ATOM 601 C C . LEU A 1 80 ? -20.572 -6.675 26.300 1.00 69.50 80 LEU A C 1
ATOM 603 O O . LEU A 1 80 ? -19.946 -6.953 25.279 1.00 69.50 80 LEU A O 1
ATOM 607 N N . LEU A 1 81 ? -21.881 -6.405 26.281 1.00 69.50 81 LEU A N 1
ATOM 608 C CA . LEU A 1 81 ? -22.687 -6.393 25.058 1.00 69.50 81 LEU A CA 1
ATOM 609 C C . LEU A 1 81 ? -22.273 -5.258 24.103 1.00 69.50 81 LEU A C 1
ATOM 611 O O . LEU A 1 81 ? -22.154 -5.482 22.900 1.00 69.50 81 LEU A O 1
ATOM 615 N N . ASP A 1 82 ? -21.982 -4.073 24.639 1.00 67.75 82 ASP A N 1
ATOM 616 C CA . ASP A 1 82 ? -21.577 -2.895 23.859 1.00 67.75 82 ASP A CA 1
ATOM 617 C C . ASP A 1 82 ? -20.208 -3.133 23.213 1.00 67.75 82 ASP A C 1
ATOM 619 O O . ASP A 1 82 ? -19.995 -2.864 22.028 1.00 67.75 82 ASP A O 1
ATOM 623 N N . ALA A 1 83 ? -19.299 -3.732 23.989 1.00 73.12 83 ALA A N 1
ATOM 624 C CA . ALA A 1 83 ? -17.997 -4.159 23.504 1.00 73.12 83 ALA A CA 1
ATOM 625 C C . ALA A 1 83 ? -18.122 -5.211 22.390 1.00 73.12 83 ALA A C 1
ATOM 627 O O . ALA A 1 83 ? -17.362 -5.162 21.427 1.00 73.12 83 ALA A O 1
ATOM 628 N N . TYR A 1 84 ? -19.085 -6.136 22.481 1.00 77.44 84 TYR A N 1
ATOM 629 C CA . TYR A 1 84 ? -19.314 -7.161 21.459 1.00 77.44 84 TYR A CA 1
ATOM 630 C C . TYR A 1 84 ? -19.785 -6.578 20.120 1.00 77.44 84 TYR A C 1
ATOM 632 O O . TYR A 1 84 ? -19.263 -6.959 19.070 1.00 77.44 84 TYR A O 1
ATOM 640 N N . VAL A 1 85 ? -20.739 -5.641 20.137 1.00 78.75 85 VAL A N 1
ATOM 641 C CA . VAL A 1 85 ? -21.242 -5.008 18.905 1.00 78.75 85 VAL A CA 1
ATOM 642 C C . VAL A 1 85 ? -20.124 -4.247 18.195 1.00 78.75 85 VAL A C 1
ATOM 644 O O . VAL A 1 85 ? -19.895 -4.468 17.005 1.00 78.75 85 VAL A O 1
ATOM 647 N N . LEU A 1 86 ? -19.367 -3.429 18.929 1.00 80.94 86 LEU A N 1
ATOM 648 C CA . LEU A 1 86 ? -18.235 -2.701 18.353 1.00 80.94 86 LEU A CA 1
ATOM 649 C C . LEU A 1 86 ? -17.112 -3.627 17.894 1.00 80.94 86 LEU A C 1
ATOM 651 O O . LEU A 1 86 ? -16.487 -3.361 16.875 1.00 80.94 86 LEU A O 1
ATOM 655 N N . LEU A 1 87 ? -16.861 -4.741 18.585 1.00 84.50 87 LEU A N 1
ATOM 656 C CA . LEU A 1 87 ? -15.874 -5.728 18.145 1.00 84.50 87 LEU A CA 1
ATOM 657 C C . LEU A 1 87 ? -16.251 -6.355 16.792 1.00 84.50 87 LEU A C 1
ATOM 659 O O . LEU A 1 87 ? -15.377 -6.587 15.947 1.00 84.50 87 LEU A O 1
ATOM 663 N N . ASN A 1 88 ? -17.542 -6.617 16.571 1.00 82.12 88 ASN A N 1
ATOM 664 C CA . ASN A 1 88 ? -18.045 -7.083 15.280 1.00 82.12 88 ASN A CA 1
ATOM 665 C C . ASN A 1 88 ? -17.887 -6.007 14.200 1.00 82.12 88 ASN A C 1
ATOM 667 O O . ASN A 1 88 ? -17.397 -6.317 13.114 1.00 82.12 88 ASN A O 1
ATOM 671 N N . GLU A 1 89 ? -18.211 -4.750 14.505 1.00 83.75 89 GLU A N 1
ATOM 672 C CA . GLU A 1 89 ? -18.047 -3.645 13.556 1.00 83.75 89 GLU A CA 1
ATOM 673 C C . GLU A 1 89 ? -16.570 -3.393 13.208 1.00 83.75 89 GLU A C 1
ATOM 675 O O . GLU A 1 89 ? -16.220 -3.268 12.034 1.00 83.75 89 GLU A O 1
ATOM 680 N N . VAL A 1 90 ? -15.671 -3.426 14.197 1.00 88.06 90 VAL A N 1
ATOM 681 C CA . VAL A 1 90 ? -14.215 -3.394 13.981 1.00 88.06 90 VAL A CA 1
ATOM 682 C C . VAL A 1 90 ? -13.803 -4.526 13.042 1.00 88.06 90 VAL A C 1
ATOM 684 O O . VAL A 1 90 ? -13.067 -4.292 12.085 1.00 88.06 90 VAL A O 1
ATOM 687 N N . SER A 1 91 ? -14.295 -5.746 13.270 1.00 86.38 91 SER A N 1
ATOM 688 C CA . SER A 1 91 ? -13.971 -6.900 12.423 1.00 86.38 91 SER A CA 1
ATOM 689 C C . SER A 1 91 ? -14.426 -6.701 10.971 1.00 86.38 91 SER A C 1
ATOM 691 O O . SER A 1 91 ? -13.664 -6.992 10.049 1.00 86.38 91 SER A O 1
ATOM 693 N N . GLU A 1 92 ? -15.621 -6.150 10.749 1.00 86.12 92 GLU A N 1
ATOM 694 C CA . GLU A 1 92 ? -16.130 -5.828 9.411 1.00 86.12 92 GLU A CA 1
ATOM 695 C C . GLU A 1 92 ? -15.312 -4.714 8.737 1.00 86.12 92 GLU A C 1
ATOM 697 O O . GLU A 1 92 ? -14.908 -4.828 7.574 1.00 86.12 92 GLU A O 1
ATOM 702 N N . ARG A 1 93 ? -14.983 -3.642 9.466 1.00 88.81 93 ARG A N 1
ATOM 703 C CA . ARG A 1 93 ? -14.164 -2.548 8.922 1.00 88.81 93 ARG A CA 1
ATOM 704 C C . ARG A 1 93 ? -12.732 -2.969 8.628 1.00 88.81 93 ARG A C 1
ATOM 706 O O . ARG A 1 93 ? -12.143 -2.452 7.679 1.00 88.81 93 ARG A O 1
ATOM 713 N N . LEU A 1 94 ? -12.182 -3.935 9.359 1.00 91.25 94 LEU A N 1
ATOM 714 C CA . LEU A 1 94 ? -10.882 -4.524 9.040 1.00 91.25 94 LEU A CA 1
ATOM 715 C C . LEU A 1 94 ? -10.891 -5.270 7.704 1.00 91.25 94 LEU A C 1
ATOM 717 O O . LEU A 1 94 ? -9.894 -5.226 6.980 1.00 91.25 94 LEU A O 1
ATOM 721 N N . ASP A 1 95 ? -12.005 -5.901 7.337 1.00 88.69 95 ASP A N 1
ATOM 722 C CA . ASP A 1 95 ? -12.157 -6.517 6.019 1.00 88.69 95 ASP A CA 1
ATOM 723 C C . ASP A 1 95 ? -12.195 -5.467 4.903 1.00 88.69 95 ASP A C 1
ATOM 725 O O . ASP A 1 95 ? -11.529 -5.629 3.873 1.00 88.69 95 ASP A O 1
ATOM 729 N N . VAL A 1 96 ? -12.892 -4.350 5.128 1.00 89.56 96 VAL A N 1
ATOM 730 C CA . VAL A 1 96 ? -12.885 -3.200 4.210 1.00 89.56 96 VAL A CA 1
ATOM 731 C C . VAL A 1 96 ? -11.478 -2.607 4.085 1.00 89.56 96 VAL A C 1
ATOM 733 O O . VAL A 1 96 ? -11.019 -2.332 2.974 1.00 89.56 96 VAL A O 1
ATOM 736 N N . PHE A 1 97 ? -10.761 -2.458 5.200 1.00 92.19 97 PHE A N 1
ATOM 737 C CA . PHE A 1 97 ? -9.380 -1.977 5.226 1.00 92.19 97 PHE A CA 1
ATOM 738 C C . PHE A 1 97 ? -8.424 -2.918 4.482 1.00 92.19 97 PHE A C 1
ATOM 740 O O . PHE A 1 97 ? -7.598 -2.461 3.689 1.00 92.19 97 PHE A O 1
ATOM 747 N N . ALA A 1 98 ? -8.564 -4.233 4.664 1.00 91.88 98 ALA A N 1
ATOM 748 C CA . ALA A 1 98 ? -7.791 -5.233 3.933 1.00 91.88 98 ALA A CA 1
ATOM 749 C C . ALA A 1 98 ? -8.004 -5.114 2.415 1.00 91.88 98 ALA A C 1
ATOM 751 O O . ALA A 1 98 ? -7.047 -5.189 1.639 1.00 91.88 98 ALA A O 1
ATOM 752 N N . GLU A 1 99 ? -9.243 -4.887 1.981 1.00 91.06 99 GLU A N 1
ATOM 753 C CA . GLU A 1 99 ? -9.564 -4.696 0.568 1.00 91.06 99 GLU A CA 1
ATOM 754 C C . GLU A 1 99 ? -9.058 -3.349 0.026 1.00 91.06 99 GLU A C 1
ATOM 756 O O . GLU A 1 99 ? -8.567 -3.277 -1.103 1.00 91.06 99 GLU A O 1
ATOM 761 N N . ALA A 1 100 ? -9.101 -2.284 0.832 1.00 88.88 100 ALA A N 1
ATOM 762 C CA . ALA A 1 100 ? -8.477 -1.007 0.493 1.00 88.88 100 ALA A CA 1
ATOM 763 C C . ALA A 1 100 ? -6.961 -1.175 0.301 1.00 88.88 100 ALA A C 1
ATOM 765 O O . ALA A 1 100 ? -6.426 -0.756 -0.722 1.00 88.88 100 ALA A O 1
ATOM 766 N N . ALA A 1 101 ? -6.279 -1.876 1.212 1.00 91.94 101 ALA A N 1
ATOM 767 C CA . ALA A 1 101 ? -4.848 -2.155 1.108 1.00 91.94 101 ALA A CA 1
ATOM 768 C C . ALA A 1 101 ? -4.494 -2.933 -0.170 1.00 91.94 101 ALA A C 1
ATOM 770 O O . ALA A 1 101 ? -3.533 -2.576 -0.857 1.00 91.94 101 ALA A O 1
ATOM 771 N N . ARG A 1 102 ? -5.294 -3.942 -0.543 1.00 91.81 102 ARG A N 1
ATOM 772 C CA . ARG A 1 102 ? -5.118 -4.685 -1.804 1.00 91.81 102 ARG A CA 1
ATOM 773 C C . ARG A 1 102 ? -5.276 -3.788 -3.027 1.00 91.81 102 ARG A C 1
ATOM 775 O O . ARG A 1 102 ? -4.414 -3.799 -3.906 1.00 91.81 102 ARG A O 1
ATOM 782 N N . ARG A 1 103 ? -6.344 -2.988 -3.082 1.00 91.44 103 ARG A N 1
ATOM 783 C CA . ARG A 1 103 ? -6.594 -2.059 -4.196 1.00 91.44 103 ARG A CA 1
ATOM 784 C C . ARG A 1 103 ? -5.482 -1.023 -4.331 1.00 91.44 103 ARG A C 1
ATOM 786 O O . ARG A 1 103 ? -5.010 -0.772 -5.439 1.00 91.44 103 ARG A O 1
ATOM 793 N N . SER A 1 104 ? -5.011 -0.470 -3.218 1.00 89.75 104 SER A N 1
ATOM 794 C CA . SER A 1 104 ? -3.895 0.476 -3.203 1.00 89.75 104 SER A CA 1
ATOM 795 C C . SER A 1 104 ? -2.589 -0.159 -3.672 1.00 89.75 104 SER A C 1
ATOM 797 O O . SER A 1 104 ? -1.866 0.466 -4.442 1.00 89.75 104 SER A O 1
ATOM 799 N N . TYR A 1 105 ? -2.315 -1.408 -3.284 1.00 91.25 105 TYR A N 1
ATOM 800 C CA . TYR A 1 105 ? -1.163 -2.166 -3.778 1.00 91.25 105 TYR A CA 1
ATOM 801 C C . TYR A 1 105 ? -1.218 -2.379 -5.295 1.00 91.25 105 TYR A C 1
ATOM 803 O O . TYR A 1 105 ? -0.227 -2.159 -5.987 1.00 91.25 105 TYR A O 1
ATOM 811 N N . VAL A 1 106 ? -2.376 -2.773 -5.836 1.00 90.69 106 VAL A N 1
ATOM 812 C CA . VAL A 1 106 ? -2.550 -2.936 -7.289 1.00 90.69 106 VAL A CA 1
ATOM 813 C C . VAL A 1 106 ? -2.336 -1.605 -8.008 1.00 90.69 106 VAL A C 1
ATOM 815 O O . VAL A 1 106 ? -1.613 -1.556 -9.000 1.00 90.69 106 VAL A O 1
ATOM 818 N N . ARG A 1 107 ? -2.900 -0.511 -7.485 1.00 89.69 107 ARG A N 1
ATOM 819 C CA . ARG A 1 107 ? -2.721 0.829 -8.056 1.00 89.69 107 ARG A CA 1
ATOM 820 C C . ARG A 1 107 ? -1.256 1.264 -8.062 1.00 89.69 107 ARG A C 1
ATOM 822 O O . ARG A 1 107 ? -0.784 1.736 -9.092 1.00 89.69 107 ARG A O 1
ATOM 829 N N . GLU A 1 108 ? -0.544 1.073 -6.952 1.00 88.12 108 GLU A N 1
ATOM 830 C CA . GLU A 1 108 ? 0.895 1.343 -6.861 1.00 88.12 108 GLU A CA 1
ATOM 831 C C . GLU A 1 108 ? 1.663 0.514 -7.902 1.00 88.12 108 GLU A C 1
ATOM 833 O O . GLU A 1 108 ? 2.460 1.059 -8.660 1.00 88.12 108 GLU A O 1
ATOM 838 N N . LYS A 1 109 ? 1.368 -0.787 -8.031 1.00 90.12 109 LYS A N 1
ATOM 839 C CA . LYS A 1 109 ? 2.003 -1.658 -9.034 1.00 90.12 109 LYS A CA 1
ATOM 840 C C . LYS A 1 109 ? 1.729 -1.238 -10.472 1.00 90.12 109 LYS A C 1
ATOM 842 O O . LYS A 1 109 ? 2.620 -1.380 -11.304 1.00 90.12 109 LYS A O 1
ATOM 847 N N . ILE A 1 110 ? 0.536 -0.741 -10.778 1.00 89.12 110 ILE A N 1
ATOM 848 C CA . ILE A 1 110 ? 0.215 -0.230 -12.114 1.00 89.12 110 ILE A CA 1
ATOM 849 C C . ILE A 1 110 ? 1.021 1.044 -12.384 1.00 89.12 110 ILE A C 1
ATOM 851 O O . ILE A 1 110 ? 1.684 1.134 -13.414 1.00 89.12 110 ILE A O 1
ATOM 855 N N . GLN A 1 111 ? 1.040 1.990 -11.443 1.00 88.50 111 GLN A N 1
ATOM 856 C CA . GLN A 1 111 ? 1.795 3.239 -11.588 1.00 88.50 111 GLN A CA 1
ATOM 857 C C . GLN A 1 111 ? 3.297 2.983 -11.756 1.00 88.50 111 GLN A C 1
ATOM 859 O O . GLN A 1 111 ? 3.912 3.490 -12.687 1.00 88.50 111 GLN A O 1
ATOM 864 N N . LEU A 1 112 ? 3.872 2.113 -10.925 1.00 89.69 112 LEU A N 1
ATOM 865 C CA . LEU A 1 112 ? 5.284 1.741 -11.007 1.00 89.69 112 LEU A CA 1
ATOM 866 C C . LEU A 1 112 ? 5.629 0.940 -12.274 1.00 89.69 112 LEU A C 1
ATOM 868 O O . LEU A 1 112 ? 6.804 0.821 -12.604 1.00 89.69 112 LEU A O 1
ATOM 872 N N . SER A 1 113 ? 4.643 0.391 -12.993 1.00 90.19 113 SER A N 1
ATOM 873 C CA . SER A 1 113 ? 4.886 -0.362 -14.232 1.00 90.19 113 SER A CA 1
ATOM 874 C C . SER A 1 113 ? 4.998 0.524 -15.472 1.00 90.19 113 SER A C 1
ATOM 876 O O . SER A 1 113 ? 5.438 0.041 -16.512 1.00 90.19 113 SER A O 1
ATOM 878 N N . ILE A 1 114 ? 4.643 1.813 -15.372 1.00 91.06 114 ILE A N 1
ATOM 879 C CA . ILE A 1 114 ? 4.631 2.748 -16.506 1.00 91.06 114 ILE A CA 1
ATOM 880 C C . ILE A 1 114 ? 5.964 2.747 -17.277 1.00 91.06 114 ILE A C 1
ATOM 882 O O . ILE A 1 114 ? 5.914 2.563 -18.493 1.00 91.06 114 ILE A O 1
ATOM 886 N N . PRO A 1 115 ? 7.150 2.866 -16.640 1.00 91.75 115 PRO A N 1
ATOM 887 C CA . PRO A 1 115 ? 8.413 2.882 -17.379 1.00 91.75 115 PRO A CA 1
ATOM 888 C C . PRO A 1 115 ? 8.666 1.583 -18.152 1.00 91.75 115 PRO A C 1
ATOM 890 O O . PRO A 1 115 ? 9.143 1.619 -19.281 1.00 91.75 115 PRO A O 1
ATOM 893 N N . LEU A 1 116 ? 8.300 0.436 -17.571 1.00 91.62 116 LEU A N 1
ATOM 894 C CA . LEU A 1 116 ? 8.435 -0.869 -18.217 1.00 91.62 116 LEU A CA 1
ATOM 895 C C . LEU A 1 116 ? 7.504 -0.983 -19.430 1.00 91.62 116 LEU A C 1
ATOM 897 O O . LEU A 1 116 ? 7.941 -1.396 -20.501 1.00 91.62 116 LEU A O 1
ATOM 901 N N . VAL A 1 117 ? 6.235 -0.591 -19.281 1.00 90.94 117 VAL A N 1
ATOM 902 C CA . VAL A 1 117 ? 5.257 -0.619 -20.380 1.00 90.94 117 VAL A CA 1
ATOM 903 C C . VAL A 1 117 ? 5.691 0.311 -21.510 1.00 90.94 117 VAL A C 1
ATOM 905 O O . VAL A 1 117 ? 5.635 -0.082 -22.675 1.00 90.94 117 VAL A O 1
ATOM 908 N N . MET A 1 118 ? 6.171 1.514 -21.182 1.00 91.19 118 MET A N 1
ATOM 909 C CA . MET A 1 118 ? 6.711 2.448 -22.169 1.00 91.19 118 MET A CA 1
ATOM 910 C C . MET A 1 118 ? 7.936 1.866 -22.880 1.00 91.19 118 MET A C 1
ATOM 912 O O . MET A 1 118 ? 7.984 1.912 -24.104 1.00 91.19 118 MET A O 1
ATOM 916 N N . ALA A 1 119 ? 8.880 1.265 -22.148 1.00 89.81 119 ALA A N 1
ATOM 917 C CA . ALA A 1 119 ? 10.071 0.650 -22.731 1.00 89.81 119 ALA A CA 1
ATOM 918 C C . ALA A 1 119 ? 9.709 -0.473 -23.712 1.00 89.81 119 ALA A C 1
ATOM 920 O O . ALA A 1 119 ? 10.178 -0.479 -24.845 1.00 89.81 119 ALA A O 1
ATOM 921 N N . VAL A 1 120 ? 8.827 -1.394 -23.312 1.00 86.44 120 VAL A N 1
ATOM 922 C CA . VAL A 1 120 ? 8.370 -2.489 -24.182 1.00 86.44 120 VAL A CA 1
ATOM 923 C C . VAL A 1 120 ? 7.625 -1.951 -25.406 1.00 86.44 120 VAL A C 1
ATOM 925 O O . VAL A 1 120 ? 7.831 -2.446 -26.511 1.00 86.44 120 VAL A O 1
ATOM 928 N N . SER A 1 121 ? 6.794 -0.922 -25.230 1.00 87.12 121 SER A N 1
ATOM 929 C CA . SER A 1 121 ? 6.046 -0.307 -26.333 1.00 87.12 121 SER A CA 1
ATOM 930 C C . SER A 1 121 ? 6.971 0.383 -27.333 1.00 87.12 121 SER A C 1
ATOM 932 O O . SER A 1 121 ? 6.791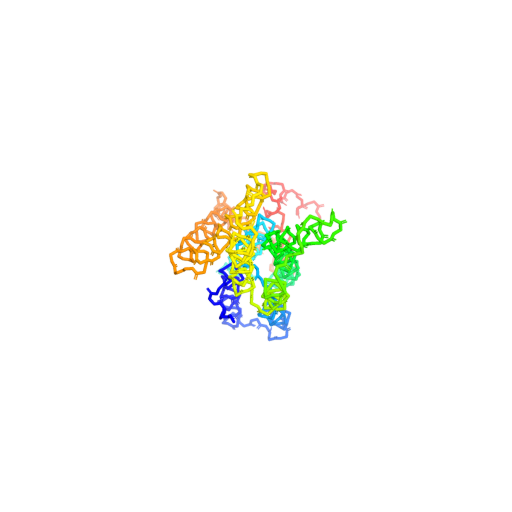 0.204 -28.533 1.00 87.12 121 SER A O 1
ATOM 934 N N . LEU A 1 122 ? 7.982 1.120 -26.858 1.00 86.00 122 LEU A N 1
ATOM 935 C CA . LEU A 1 122 ? 8.994 1.729 -27.723 1.00 86.00 122 LEU A CA 1
ATOM 936 C C . LEU A 1 122 ? 9.739 0.662 -28.525 1.00 86.00 122 LEU A C 1
ATOM 938 O O . LEU A 1 122 ? 9.818 0.769 -29.742 1.00 86.00 122 LEU A O 1
ATOM 942 N N . GLN A 1 123 ? 10.180 -0.417 -27.875 1.00 80.31 123 GLN A N 1
ATOM 943 C CA . GLN A 1 123 ? 10.861 -1.511 -28.568 1.00 80.31 123 GLN A CA 1
ATOM 944 C C . GLN A 1 123 ? 9.978 -2.189 -29.622 1.00 80.31 123 GLN A C 1
ATOM 946 O O . GLN A 1 123 ? 10.437 -2.501 -30.721 1.00 80.31 123 GLN A O 1
ATOM 951 N N . ALA A 1 124 ? 8.695 -2.398 -29.317 1.00 82.12 124 ALA A N 1
ATOM 952 C CA . ALA A 1 124 ? 7.741 -2.944 -30.276 1.00 82.12 124 ALA A CA 1
ATOM 953 C C . ALA A 1 124 ? 7.528 -2.002 -31.473 1.00 82.12 124 ALA A C 1
ATOM 955 O O . ALA A 1 124 ? 7.476 -2.464 -32.612 1.00 82.12 124 ALA A O 1
ATOM 956 N N . LEU A 1 125 ? 7.446 -0.689 -31.236 1.00 81.31 125 LEU A N 1
ATOM 957 C CA . LEU A 1 125 ? 7.325 0.310 -32.298 1.00 81.31 125 LEU A CA 1
ATOM 958 C C . LEU A 1 125 ? 8.572 0.353 -33.188 1.00 81.31 125 LEU A C 1
ATOM 960 O O . LEU A 1 125 ? 8.419 0.377 -34.408 1.00 81.31 125 LEU A O 1
ATOM 964 N N . SER A 1 126 ? 9.777 0.290 -32.615 1.00 76.06 126 SER A N 1
ATOM 965 C CA . SER A 1 126 ? 11.032 0.250 -33.382 1.00 76.06 126 SER A CA 1
ATOM 966 C C . SER A 1 126 ? 11.146 -1.008 -34.252 1.00 76.06 126 SER A C 1
ATOM 968 O O . SER A 1 126 ? 11.629 -0.947 -35.381 1.00 76.06 126 SER A O 1
ATOM 970 N N . LEU A 1 127 ? 10.631 -2.154 -33.785 1.00 75.19 127 LEU A N 1
ATOM 971 C CA . LEU A 1 127 ? 10.550 -3.375 -34.598 1.00 75.19 127 LEU A CA 1
ATOM 972 C C . LEU A 1 127 ? 9.570 -3.240 -35.776 1.00 75.19 127 LEU A C 1
ATOM 974 O O . LEU A 1 127 ? 9.838 -3.766 -36.855 1.00 75.19 127 LEU A O 1
ATOM 978 N N . LEU A 1 128 ? 8.441 -2.551 -35.581 1.00 77.31 128 LEU A N 1
ATOM 979 C CA . LEU A 1 128 ? 7.397 -2.388 -36.601 1.00 77.31 128 LEU A CA 1
ATOM 980 C C . LEU A 1 128 ? 7.728 -1.315 -37.642 1.00 77.31 128 LEU A C 1
ATOM 982 O O . LEU A 1 128 ? 7.349 -1.454 -38.803 1.00 77.31 128 LEU A O 1
ATOM 986 N N . SER A 1 129 ? 8.423 -0.248 -37.247 1.00 70.31 129 SER A N 1
ATOM 987 C CA . SER A 1 129 ? 8.797 0.849 -38.146 1.00 70.31 129 SER A CA 1
ATOM 988 C C . SER A 1 129 ? 9.939 0.482 -39.101 1.00 70.31 129 SER A C 1
ATOM 990 O O . SER A 1 129 ? 10.229 1.240 -40.026 1.00 70.31 129 SER A O 1
ATOM 992 N N . GLY A 1 130 ? 10.603 -0.664 -38.888 1.00 58.88 130 GLY A N 1
ATOM 993 C CA . GLY A 1 130 ? 11.771 -1.097 -39.664 1.00 58.88 130 GLY A CA 1
ATOM 994 C C . GLY A 1 130 ? 13.000 -0.201 -39.472 1.00 58.88 130 GLY A C 1
ATOM 995 O O . GLY A 1 130 ? 14.022 -0.389 -40.136 1.00 58.88 130 GLY A O 1
ATOM 996 N N . PHE A 1 131 ? 12.916 0.773 -38.567 1.00 57.03 131 PHE A N 1
ATOM 997 C CA . PHE A 1 131 ? 13.963 1.739 -38.296 1.00 57.03 131 PHE A CA 1
ATOM 998 C C . PHE A 1 131 ? 14.937 1.112 -37.297 1.00 57.03 131 PHE A C 1
ATOM 1000 O O . PHE A 1 131 ? 14.733 1.203 -36.100 1.00 57.03 131 PHE A O 1
ATOM 1007 N N . LYS A 1 132 ? 15.964 0.426 -37.825 1.00 61.50 132 LYS A N 1
ATOM 1008 C CA . LYS A 1 132 ? 17.074 -0.233 -37.101 1.00 61.50 132 LYS A CA 1
ATOM 1009 C C . LYS A 1 132 ? 16.619 -1.201 -35.989 1.00 61.50 132 LYS A C 1
ATOM 1011 O O . LYS A 1 132 ? 16.185 -0.770 -34.927 1.00 61.50 132 LYS A O 1
ATOM 1016 N N . PRO A 1 133 ? 16.782 -2.525 -36.166 1.00 62.28 133 PRO A N 1
ATOM 1017 C CA . PRO A 1 133 ? 16.347 -3.473 -35.154 1.00 62.28 133 PRO A CA 1
ATOM 1018 C C . PRO A 1 133 ? 17.058 -3.183 -33.823 1.00 62.28 133 PRO A C 1
ATOM 1020 O O . PRO A 1 133 ? 18.294 -3.067 -33.809 1.00 62.28 133 PRO A O 1
ATOM 1023 N N . PRO A 1 134 ? 16.307 -3.066 -32.717 1.00 66.69 134 PRO A N 1
ATOM 1024 C CA . PRO A 1 134 ? 16.906 -2.899 -31.408 1.00 66.69 134 PRO A CA 1
ATOM 1025 C C . PRO A 1 134 ? 17.804 -4.085 -31.076 1.00 66.69 134 PRO A C 1
ATOM 1027 O O . PRO A 1 134 ? 17.590 -5.212 -31.534 1.00 66.69 134 PRO A O 1
ATOM 1030 N N . SER A 1 135 ? 18.833 -3.836 -30.269 1.00 75.19 135 SER A N 1
ATOM 1031 C CA . SER A 1 135 ? 19.763 -4.888 -29.872 1.00 75.19 135 SER A CA 1
ATOM 1032 C C . SER A 1 135 ? 19.022 -6.043 -29.201 1.00 75.19 135 SER A C 1
ATOM 1034 O O . SER A 1 135 ? 18.305 -5.853 -28.215 1.00 75.19 135 SER A O 1
ATOM 1036 N N . VAL A 1 136 ? 19.258 -7.263 -29.694 1.00 80.12 136 VAL A N 1
ATOM 1037 C CA . VAL A 1 136 ? 18.729 -8.506 -29.107 1.00 80.12 136 VAL A CA 1
ATOM 1038 C C . VAL A 1 136 ? 19.040 -8.570 -27.610 1.00 80.12 136 VAL A C 1
ATOM 1040 O O . VAL A 1 136 ? 18.206 -9.002 -26.818 1.00 80.12 136 VAL A O 1
ATOM 1043 N N . LEU A 1 137 ? 20.211 -8.075 -27.198 1.00 82.56 137 LEU A N 1
ATOM 1044 C CA . LEU A 1 137 ? 20.606 -8.035 -25.795 1.00 82.56 137 LEU A CA 1
ATOM 1045 C C . LEU A 1 137 ? 19.744 -7.057 -24.976 1.00 82.56 137 LEU A C 1
ATOM 1047 O O . LEU A 1 137 ? 19.354 -7.393 -23.862 1.00 82.56 137 LEU A O 1
ATOM 1051 N N . SER A 1 138 ? 19.389 -5.890 -25.527 1.00 85.81 138 SER A N 1
ATOM 1052 C CA . SER A 1 138 ? 18.465 -4.939 -24.884 1.00 85.81 138 SER A CA 1
ATOM 1053 C C . SER A 1 138 ? 17.078 -5.559 -24.689 1.00 85.81 138 SER A C 1
ATOM 1055 O O . SER A 1 138 ? 16.537 -5.516 -23.583 1.00 85.81 138 SER A O 1
ATOM 1057 N N . ILE A 1 139 ? 16.552 -6.242 -25.712 1.00 85.25 139 ILE A N 1
ATOM 1058 C CA . ILE A 1 139 ? 15.267 -6.954 -25.628 1.00 85.25 139 ILE A CA 1
ATOM 1059 C C . ILE A 1 139 ? 15.304 -8.032 -24.536 1.00 85.25 139 ILE A C 1
ATOM 1061 O O . ILE A 1 139 ? 14.383 -8.113 -23.723 1.00 85.25 139 ILE A O 1
ATOM 1065 N N . LEU A 1 140 ? 16.367 -8.842 -24.480 1.00 88.81 140 LEU A N 1
ATOM 1066 C CA . LEU A 1 140 ? 16.517 -9.886 -23.461 1.00 88.81 140 LEU A CA 1
ATOM 1067 C C . LEU A 1 140 ? 16.572 -9.303 -22.043 1.00 88.81 140 LEU A C 1
ATOM 1069 O O . LEU A 1 140 ? 15.941 -9.844 -21.135 1.00 88.81 140 LEU A O 1
ATOM 1073 N N . VAL A 1 141 ? 17.279 -8.185 -21.850 1.00 91.25 141 VAL A N 1
ATOM 1074 C CA . VAL A 1 141 ? 17.353 -7.488 -20.556 1.00 91.25 141 VAL A CA 1
ATOM 1075 C C . VAL A 1 141 ? 15.990 -6.919 -20.156 1.00 91.25 141 VAL A C 1
ATOM 1077 O O . VAL A 1 141 ? 15.597 -7.053 -18.997 1.00 91.25 141 VAL A O 1
ATOM 1080 N N . LEU A 1 142 ? 15.230 -6.347 -21.093 1.00 89.12 142 LEU A N 1
ATOM 1081 C CA . LEU A 1 142 ? 13.875 -5.848 -20.832 1.00 89.12 142 LEU A CA 1
ATOM 1082 C C . LEU A 1 142 ? 12.888 -6.979 -20.521 1.00 89.12 142 LEU A C 1
ATOM 1084 O O . LEU A 1 142 ? 12.086 -6.852 -19.596 1.00 89.12 142 LEU A O 1
ATOM 1088 N N . ALA A 1 143 ? 12.977 -8.109 -21.226 1.00 89.94 143 ALA A N 1
ATOM 1089 C CA . ALA A 1 143 ? 12.177 -9.298 -20.938 1.00 89.94 143 ALA A CA 1
ATOM 1090 C C . ALA A 1 143 ? 12.500 -9.867 -19.547 1.00 89.94 143 ALA A C 1
ATOM 1092 O O . ALA A 1 143 ? 11.592 -10.141 -18.757 1.00 89.94 143 ALA A O 1
ATOM 1093 N N . ALA A 1 144 ? 13.789 -9.967 -19.204 1.00 91.06 144 ALA A N 1
ATOM 1094 C CA . ALA A 1 144 ? 14.225 -10.323 -17.857 1.00 91.06 144 ALA A CA 1
ATOM 1095 C C . ALA A 1 144 ? 13.713 -9.314 -16.817 1.00 91.06 144 ALA A C 1
ATOM 1097 O O . ALA A 1 144 ? 13.267 -9.716 -15.745 1.00 91.06 144 ALA A O 1
ATOM 1098 N N . GLY A 1 145 ? 13.696 -8.021 -17.151 1.00 89.88 145 GLY A N 1
ATOM 1099 C CA . GLY A 1 145 ? 13.130 -6.963 -16.319 1.00 89.88 145 GLY A CA 1
ATOM 1100 C C . GLY A 1 145 ? 11.634 -7.110 -16.076 1.00 89.88 145 GLY A C 1
ATOM 1101 O O . GLY A 1 145 ? 11.193 -6.959 -14.938 1.00 89.88 145 GLY A O 1
ATOM 1102 N N . ALA A 1 146 ? 10.857 -7.487 -17.092 1.00 89.56 146 ALA A N 1
ATOM 1103 C CA . ALA A 1 146 ? 9.429 -7.754 -16.948 1.00 89.56 146 ALA A CA 1
ATOM 1104 C C . ALA A 1 146 ? 9.158 -8.936 -16.004 1.00 89.56 146 ALA A C 1
ATOM 1106 O O . ALA A 1 146 ? 8.309 -8.846 -15.114 1.00 89.56 146 ALA A O 1
ATOM 1107 N N . VAL A 1 147 ? 9.927 -10.022 -16.137 1.00 91.88 147 VAL A N 1
ATOM 1108 C CA . VAL A 1 147 ? 9.842 -11.174 -15.225 1.00 91.88 147 VAL A CA 1
ATOM 1109 C C . VAL A 1 147 ? 10.283 -10.778 -13.814 1.00 91.88 147 VAL A C 1
ATOM 1111 O O . VAL A 1 147 ? 9.594 -11.077 -12.838 1.00 91.88 147 VAL A O 1
ATOM 1114 N N . ALA A 1 148 ? 11.397 -10.055 -13.688 1.00 91.38 148 ALA A N 1
ATOM 1115 C CA . ALA A 1 148 ? 11.902 -9.579 -12.406 1.00 91.38 148 ALA A CA 1
ATOM 1116 C C . ALA A 1 148 ? 10.894 -8.656 -11.711 1.00 91.38 148 ALA A C 1
ATOM 1118 O O . ALA A 1 148 ? 10.708 -8.785 -10.505 1.00 91.38 148 ALA A O 1
ATOM 1119 N N . TYR A 1 149 ? 10.186 -7.797 -12.451 1.00 91.31 149 TYR A N 1
ATOM 1120 C CA . TYR A 1 149 ? 9.178 -6.874 -11.922 1.00 91.31 149 TYR A CA 1
ATOM 1121 C C . TYR A 1 149 ? 8.056 -7.590 -11.160 1.00 91.31 149 TYR A C 1
ATOM 1123 O O . TYR A 1 149 ? 7.597 -7.101 -10.121 1.00 91.31 149 TYR A O 1
ATOM 1131 N N . TYR A 1 150 ? 7.641 -8.766 -11.643 1.00 86.44 150 TYR A N 1
ATOM 1132 C CA . TYR A 1 150 ? 6.609 -9.581 -11.000 1.00 86.44 150 TYR A CA 1
ATOM 1133 C C . TYR A 1 150 ? 7.010 -10.000 -9.578 1.00 86.44 150 TYR A C 1
ATOM 1135 O O . TYR A 1 150 ? 6.210 -9.895 -8.643 1.00 86.44 150 TYR A O 1
ATOM 1143 N N . PHE A 1 151 ? 8.264 -10.420 -9.395 1.00 85.81 151 PHE A N 1
ATOM 1144 C CA . PHE A 1 151 ? 8.782 -10.866 -8.099 1.00 85.81 151 PHE A CA 1
ATOM 1145 C C . PHE A 1 151 ? 9.303 -9.710 -7.237 1.00 85.81 151 PHE A C 1
ATOM 1147 O O . PHE A 1 151 ? 9.117 -9.696 -6.019 1.00 85.81 151 PHE A O 1
ATOM 1154 N N . ASN A 1 152 ? 9.945 -8.726 -7.862 1.00 89.00 152 ASN A N 1
ATOM 1155 C CA . ASN A 1 152 ? 10.578 -7.586 -7.222 1.00 89.00 152 ASN A CA 1
ATOM 1156 C C . ASN A 1 152 ? 10.541 -6.362 -8.153 1.00 89.00 152 ASN A C 1
ATOM 1158 O O . ASN A 1 152 ? 11.315 -6.249 -9.101 1.00 89.00 152 ASN A O 1
ATOM 1162 N N . THR A 1 153 ? 9.669 -5.405 -7.834 1.00 89.38 153 THR A N 1
ATOM 1163 C CA . THR A 1 153 ? 9.486 -4.187 -8.639 1.00 89.38 153 THR A CA 1
ATOM 1164 C C . THR A 1 153 ? 10.750 -3.348 -8.762 1.00 89.38 153 THR A C 1
ATOM 1166 O O . THR A 1 153 ? 11.021 -2.852 -9.850 1.00 89.38 153 THR A O 1
ATOM 1169 N N . LEU A 1 154 ? 11.543 -3.217 -7.693 1.00 90.38 154 LEU A N 1
ATOM 1170 C CA . LEU A 1 154 ? 12.792 -2.457 -7.745 1.00 90.38 154 LEU A CA 1
ATOM 1171 C C . LEU A 1 154 ? 13.763 -3.102 -8.737 1.00 90.38 154 LEU A C 1
ATOM 1173 O O . LEU A 1 154 ? 14.293 -2.419 -9.605 1.00 90.38 154 LEU A O 1
ATOM 1177 N N . ALA A 1 155 ? 13.940 -4.424 -8.646 1.00 90.44 155 ALA A N 1
ATOM 1178 C CA . ALA A 1 155 ? 14.779 -5.157 -9.587 1.00 90.44 155 ALA A CA 1
ATOM 1179 C C . ALA A 1 155 ? 14.260 -4.995 -11.022 1.00 90.44 155 ALA A C 1
ATOM 1181 O O . ALA A 1 155 ? 15.023 -4.613 -11.900 1.00 90.44 155 ALA A O 1
ATOM 1182 N N . GLY A 1 156 ? 12.959 -5.197 -11.256 1.00 92.25 156 GLY A N 1
ATOM 1183 C CA . GLY A 1 156 ? 12.362 -5.027 -12.582 1.00 92.25 156 GLY A CA 1
ATOM 1184 C C . GLY A 1 156 ? 12.597 -3.642 -13.190 1.00 92.25 156 GLY A C 1
ATOM 1185 O O . GLY A 1 156 ? 12.943 -3.539 -14.366 1.00 92.25 156 GLY A O 1
ATOM 1186 N N . LEU A 1 157 ? 12.492 -2.579 -12.389 1.00 93.19 157 LEU A N 1
ATOM 1187 C CA . LEU A 1 157 ? 12.796 -1.216 -12.830 1.00 93.19 157 LEU A CA 1
ATOM 1188 C C . LEU A 1 157 ? 14.287 -1.007 -13.124 1.00 93.19 157 LEU A C 1
ATOM 1190 O O . LEU A 1 157 ? 14.617 -0.362 -14.116 1.00 93.19 157 LEU A O 1
ATOM 1194 N N . VAL A 1 158 ? 15.189 -1.583 -12.322 1.00 95.44 158 VAL A N 1
ATOM 1195 C CA . VAL A 1 158 ? 16.642 -1.536 -12.577 1.00 95.44 158 VAL A CA 1
ATOM 1196 C C . VAL A 1 158 ? 16.988 -2.230 -13.894 1.00 95.44 158 VAL A C 1
ATOM 1198 O O . VAL A 1 158 ? 17.712 -1.666 -14.710 1.00 95.44 158 VAL A O 1
ATOM 1201 N N . PHE A 1 159 ? 16.427 -3.415 -14.141 1.00 94.25 159 PHE A N 1
ATOM 1202 C CA . PHE A 1 159 ? 16.569 -4.104 -15.426 1.00 94.25 159 PHE A CA 1
ATOM 1203 C C . PHE A 1 159 ? 15.972 -3.287 -16.578 1.00 94.25 159 PHE A C 1
ATOM 1205 O O . PHE A 1 159 ? 16.562 -3.238 -17.651 1.00 94.25 159 PHE A O 1
ATOM 1212 N N . THR A 1 160 ? 14.847 -2.601 -16.356 1.00 93.19 160 THR A N 1
ATOM 1213 C CA . THR A 1 160 ? 14.245 -1.709 -17.361 1.00 93.19 160 THR A CA 1
ATOM 1214 C C . THR A 1 160 ? 15.209 -0.586 -17.743 1.00 93.19 160 THR A C 1
ATOM 1216 O O . THR A 1 160 ? 15.501 -0.400 -18.921 1.00 93.19 160 THR A O 1
ATOM 1219 N N . ALA A 1 161 ? 15.760 0.120 -16.750 1.00 94.19 161 ALA A N 1
ATOM 1220 C CA . ALA A 1 161 ? 16.738 1.181 -16.970 1.00 94.19 161 ALA A CA 1
ATOM 1221 C C . ALA A 1 161 ? 17.990 0.656 -17.694 1.00 94.19 161 ALA A C 1
ATOM 1223 O O . ALA A 1 161 ? 18.412 1.236 -18.692 1.00 94.19 161 ALA A O 1
ATOM 1224 N N . ALA A 1 162 ? 18.530 -0.483 -17.251 1.00 93.19 162 ALA A N 1
ATOM 1225 C CA . ALA A 1 162 ? 19.682 -1.118 -17.885 1.00 93.19 162 ALA A CA 1
ATOM 1226 C C . ALA A 1 162 ? 19.403 -1.515 -19.344 1.00 93.19 162 ALA A C 1
ATOM 1228 O O . ALA A 1 162 ? 20.247 -1.297 -20.209 1.00 93.19 162 ALA A O 1
ATOM 1229 N N . GLY A 1 163 ? 18.216 -2.057 -19.630 1.00 91.19 163 GLY A N 1
ATOM 1230 C CA . GLY A 1 163 ? 17.801 -2.446 -20.976 1.00 91.19 163 GLY A CA 1
ATOM 1231 C C . GLY A 1 163 ? 17.724 -1.256 -21.929 1.00 91.19 163 GLY A C 1
ATOM 1232 O O . GLY A 1 163 ? 18.221 -1.350 -23.050 1.00 91.19 163 GLY A O 1
ATOM 1233 N N . ILE A 1 164 ? 17.183 -0.124 -21.467 1.00 90.69 164 ILE A N 1
ATOM 1234 C CA . ILE A 1 164 ? 17.133 1.123 -22.247 1.00 90.69 164 ILE A CA 1
ATOM 1235 C C . ILE A 1 164 ? 18.543 1.678 -22.466 1.00 90.69 164 ILE A C 1
ATOM 1237 O O . ILE A 1 164 ? 18.920 1.935 -23.602 1.00 90.69 164 ILE A O 1
ATOM 1241 N N . SER A 1 165 ? 19.360 1.805 -21.412 1.00 92.12 165 SER A N 1
ATOM 1242 C CA . SER A 1 165 ? 20.739 2.306 -21.543 1.00 92.12 165 SER A CA 1
ATOM 1243 C C . SER A 1 165 ? 21.576 1.456 -22.498 1.00 92.12 165 SER A C 1
ATOM 1245 O O . SER A 1 165 ? 22.357 1.985 -23.289 1.00 92.12 165 SER A O 1
ATOM 1247 N N . LEU A 1 166 ? 21.394 0.136 -22.448 1.00 90.00 166 LEU A N 1
ATOM 1248 C CA . LEU A 1 166 ? 22.031 -0.791 -23.370 1.00 90.00 166 LEU A CA 1
ATOM 1249 C C . LEU A 1 166 ? 21.500 -0.632 -24.801 1.00 90.00 166 LEU A C 1
ATOM 1251 O O . LEU A 1 166 ? 22.286 -0.738 -25.739 1.00 90.00 166 LEU A O 1
ATOM 1255 N N . GLY A 1 167 ? 20.203 -0.352 -24.963 1.00 87.50 167 GLY A N 1
ATOM 1256 C CA . GLY A 1 167 ? 19.578 0.024 -26.233 1.00 87.50 167 GLY A CA 1
ATOM 1257 C C . GLY A 1 167 ? 20.288 1.222 -26.860 1.00 87.50 167 GLY A C 1
ATOM 1258 O O . GLY A 1 167 ? 20.946 1.047 -27.887 1.00 87.50 167 GLY A O 1
ATOM 1259 N N . ILE A 1 168 ? 20.291 2.368 -26.165 1.00 88.44 168 ILE A N 1
ATOM 1260 C CA . ILE A 1 168 ? 20.998 3.599 -26.565 1.00 88.44 168 ILE A CA 1
ATOM 1261 C C . ILE A 1 168 ? 22.446 3.290 -26.968 1.00 88.44 168 ILE A C 1
ATOM 1263 O O . ILE A 1 168 ? 22.875 3.602 -28.080 1.00 88.44 168 ILE A O 1
ATOM 1267 N N . ALA A 1 169 ? 23.207 2.651 -26.072 1.00 88.75 169 ALA A N 1
ATOM 1268 C CA . ALA A 1 169 ? 24.623 2.371 -26.293 1.00 88.75 169 ALA A CA 1
ATOM 1269 C C . ALA A 1 169 ? 24.846 1.481 -27.523 1.00 88.75 169 ALA A C 1
ATOM 1271 O O . ALA A 1 169 ? 25.715 1.763 -28.348 1.00 88.75 169 ALA A O 1
ATOM 1272 N N . SER A 1 170 ? 24.045 0.424 -27.675 1.00 84.94 170 SER A N 1
ATOM 1273 C CA . SER A 1 170 ? 24.154 -0.491 -28.809 1.00 84.94 170 SER A CA 1
ATOM 1274 C C . SER A 1 170 ? 23.832 0.191 -30.135 1.00 84.94 170 SE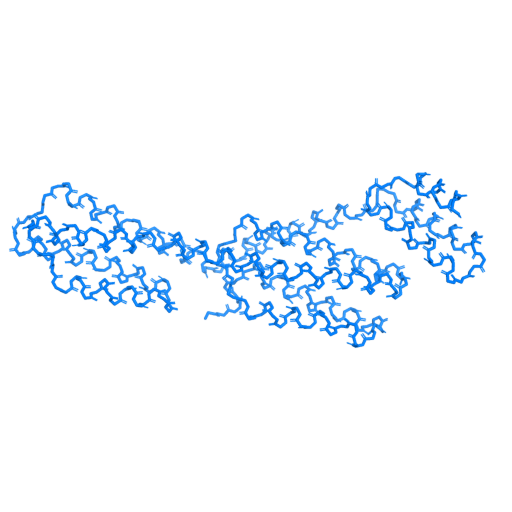R A C 1
ATOM 1276 O O . SER A 1 170 ? 24.554 -0.014 -31.106 1.00 84.94 170 SER A O 1
ATOM 1278 N N . THR A 1 171 ? 22.819 1.056 -30.173 1.00 83.44 171 THR A N 1
ATOM 1279 C CA . THR A 1 171 ? 22.436 1.776 -31.389 1.00 83.44 171 THR A CA 1
ATOM 1280 C C . THR A 1 171 ? 23.508 2.782 -31.802 1.00 83.44 171 THR A C 1
ATOM 1282 O O . THR A 1 171 ? 23.849 2.868 -32.984 1.00 83.44 171 THR A O 1
ATOM 1285 N N . LEU A 1 172 ? 24.099 3.496 -30.837 1.00 85.19 172 LEU A N 1
ATOM 1286 C CA . LEU A 1 172 ? 25.216 4.410 -31.087 1.00 85.19 172 LEU A CA 1
ATOM 1287 C C . LEU A 1 172 ? 26.447 3.675 -31.634 1.00 85.19 172 LEU A C 1
ATOM 1289 O O . LEU A 1 172 ? 27.051 4.138 -32.599 1.00 85.19 172 LEU A O 1
ATOM 1293 N N . VAL A 1 173 ? 26.793 2.521 -31.053 1.00 85.06 173 VAL A N 1
ATOM 1294 C CA . VAL A 1 173 ? 27.959 1.725 -31.470 1.00 85.06 173 VAL A CA 1
ATOM 1295 C C . VAL A 1 173 ? 27.743 1.063 -32.832 1.00 85.06 173 VAL A C 1
ATOM 1297 O O . VAL A 1 173 ? 28.628 1.118 -33.681 1.00 85.06 173 VAL A O 1
ATOM 1300 N N . LEU A 1 174 ? 26.586 0.434 -33.056 1.00 80.56 174 LEU A N 1
ATOM 1301 C CA . LEU A 1 174 ? 26.331 -0.367 -34.259 1.00 80.56 174 LEU A CA 1
ATOM 1302 C C . LEU A 1 174 ? 26.006 0.481 -35.488 1.00 80.56 174 LEU A C 1
ATOM 1304 O O . LEU A 1 174 ? 26.323 0.078 -36.604 1.00 80.56 174 LEU A O 1
ATOM 1308 N N . TYR A 1 175 ? 25.375 1.641 -35.301 1.00 78.94 175 TYR A N 1
ATOM 1309 C CA . TYR A 1 175 ? 24.864 2.439 -36.415 1.00 78.94 175 TYR A CA 1
ATOM 1310 C C . TYR A 1 175 ? 25.432 3.859 -36.482 1.00 78.94 175 TYR A C 1
ATOM 1312 O O . TYR A 1 175 ? 24.947 4.664 -37.279 1.00 78.94 175 TYR A O 1
ATOM 1320 N N . GLY A 1 176 ? 26.429 4.179 -35.651 1.00 77.75 176 GLY A N 1
ATOM 1321 C CA . GLY A 1 176 ? 27.152 5.455 -35.675 1.00 77.75 176 GLY A CA 1
ATOM 1322 C C . GLY A 1 176 ? 26.319 6.680 -35.284 1.00 77.75 176 GLY A C 1
ATOM 1323 O O . GLY A 1 176 ? 26.782 7.806 -35.449 1.00 77.75 176 GLY A O 1
ATOM 1324 N N . GLY A 1 177 ? 25.093 6.484 -34.792 1.00 77.06 177 GLY A N 1
ATOM 1325 C CA . GLY A 1 177 ? 24.187 7.565 -34.420 1.00 77.06 177 GLY A CA 1
ATOM 1326 C C . GLY A 1 177 ? 22.733 7.118 -34.262 1.00 77.06 177 GLY A C 1
ATOM 1327 O O . GLY A 1 177 ? 22.282 6.150 -34.888 1.00 77.06 177 GLY A O 1
ATOM 1328 N N . MET A 1 178 ? 22.005 7.866 -33.433 1.00 79.88 178 MET A N 1
ATOM 1329 C CA . MET A 1 178 ? 20.576 7.713 -33.154 1.00 79.88 178 MET A CA 1
ATOM 1330 C C . MET A 1 178 ? 19.856 9.031 -33.500 1.00 79.88 178 MET A C 1
ATOM 1332 O O . MET A 1 178 ? 20.391 10.098 -33.180 1.00 79.88 178 MET A O 1
ATOM 1336 N N . PRO A 1 179 ? 18.687 8.983 -34.165 1.00 82.56 179 PRO A N 1
ATOM 1337 C CA . PRO A 1 179 ? 17.826 10.148 -34.346 1.00 82.56 179 PRO A CA 1
ATOM 1338 C C . PRO A 1 179 ? 17.528 10.849 -33.014 1.00 82.56 179 PRO A C 1
ATOM 1340 O O . PRO A 1 179 ? 17.373 10.204 -31.977 1.00 82.56 179 PRO A O 1
ATOM 1343 N N . LEU A 1 180 ? 17.472 12.183 -33.027 1.00 83.25 180 LEU A N 1
ATOM 1344 C CA . LEU A 1 180 ? 17.332 12.974 -31.800 1.00 83.25 180 LEU A CA 1
ATOM 1345 C C . LEU A 1 180 ? 15.985 12.730 -31.099 1.00 83.25 180 LEU A C 1
ATOM 1347 O O . LEU A 1 180 ? 15.916 12.735 -29.876 1.00 83.25 180 LEU A O 1
ATOM 1351 N N . ASP A 1 181 ? 14.926 12.529 -31.876 1.00 81.19 181 ASP A N 1
ATOM 1352 C CA . ASP A 1 181 ? 13.576 12.200 -31.421 1.00 81.19 181 ASP A CA 1
ATOM 1353 C C . ASP A 1 181 ? 13.515 10.832 -30.728 1.00 81.19 181 ASP A C 1
ATOM 1355 O O . ASP A 1 181 ? 12.963 10.727 -29.633 1.00 81.19 181 ASP A O 1
ATOM 1359 N N . GLU A 1 182 ? 14.146 9.810 -31.309 1.00 80.12 182 GLU A N 1
ATOM 1360 C CA . GLU A 1 182 ? 14.254 8.474 -30.709 1.00 80.12 182 GLU A CA 1
ATOM 1361 C C . GLU A 1 182 ? 15.074 8.505 -29.413 1.00 80.12 182 GLU A C 1
ATOM 1363 O O . GLU A 1 182 ? 14.623 8.015 -28.375 1.00 80.12 182 GLU A O 1
ATOM 1368 N N . LEU A 1 183 ? 16.228 9.178 -29.437 1.00 85.25 183 LEU A N 1
ATOM 1369 C CA . LEU A 1 183 ? 17.065 9.360 -28.253 1.00 85.25 183 LEU A CA 1
ATOM 1370 C C . LEU A 1 183 ? 16.296 10.060 -27.130 1.00 85.25 183 LEU A C 1
ATOM 1372 O O . LEU A 1 183 ? 16.384 9.663 -25.970 1.00 85.25 183 LEU A O 1
ATOM 1376 N N . LEU A 1 184 ? 15.526 11.097 -27.460 1.00 87.00 184 LEU A N 1
ATOM 1377 C CA . LEU A 1 184 ? 14.750 11.848 -26.481 1.00 87.00 184 LEU A CA 1
ATOM 1378 C C . LEU A 1 184 ? 13.630 10.992 -25.872 1.00 87.00 184 LEU A C 1
ATOM 1380 O O . LEU A 1 184 ? 13.420 11.051 -24.660 1.00 87.00 184 LEU A O 1
ATOM 1384 N N . LEU A 1 185 ? 12.960 10.152 -26.667 1.00 87.56 185 LEU A N 1
ATOM 1385 C CA . LEU A 1 185 ? 11.970 9.192 -26.169 1.00 87.56 185 LEU A CA 1
ATOM 1386 C C . LEU A 1 185 ? 12.600 8.155 -25.231 1.00 87.56 185 LEU A C 1
ATOM 1388 O O . LEU A 1 185 ? 12.089 7.948 -24.128 1.00 87.56 185 LEU A O 1
ATOM 1392 N N . GLU A 1 186 ? 13.722 7.545 -25.619 1.00 88.00 186 GLU A N 1
ATOM 1393 C CA . GLU A 1 186 ? 14.427 6.580 -24.769 1.00 88.00 186 GLU A CA 1
ATOM 1394 C C . GLU A 1 186 ? 14.913 7.224 -23.462 1.00 88.00 186 GLU A C 1
ATOM 1396 O O . GLU A 1 186 ? 14.741 6.649 -22.383 1.00 88.00 186 GLU A O 1
ATOM 1401 N N . LEU A 1 187 ? 15.433 8.454 -23.523 1.00 91.44 187 LEU A N 1
ATOM 1402 C CA . LEU A 1 187 ? 15.846 9.211 -22.341 1.00 91.44 187 LEU A CA 1
ATOM 1403 C C . LEU A 1 187 ? 14.671 9.543 -21.416 1.00 91.44 187 LEU A C 1
ATOM 1405 O O . LEU A 1 187 ? 14.826 9.437 -20.200 1.00 91.44 187 LEU A O 1
ATOM 1409 N N . ILE A 1 188 ? 13.494 9.896 -21.944 1.00 92.50 188 ILE A N 1
ATOM 1410 C CA . ILE A 1 188 ? 12.291 10.121 -21.125 1.00 92.50 188 ILE A CA 1
ATOM 1411 C C . ILE A 1 188 ? 11.913 8.847 -20.365 1.00 92.50 188 ILE A C 1
ATOM 1413 O O . ILE A 1 188 ? 11.626 8.905 -19.166 1.00 92.50 188 ILE A O 1
ATOM 1417 N N . VAL A 1 189 ? 11.933 7.688 -21.029 1.00 91.06 189 VAL A N 1
ATOM 1418 C CA . VAL A 1 189 ? 11.604 6.415 -20.372 1.00 91.06 189 VAL A CA 1
ATOM 1419 C C . VAL A 1 189 ? 12.665 6.035 -19.342 1.00 91.06 189 VAL A C 1
ATOM 1421 O O . VAL A 1 189 ? 12.315 5.614 -18.237 1.00 91.06 189 VAL A O 1
ATOM 1424 N N . LEU A 1 190 ? 13.946 6.243 -19.651 1.00 92.50 190 LEU A N 1
ATOM 1425 C CA . LEU A 1 190 ? 15.049 6.001 -18.724 1.00 92.50 190 LEU A CA 1
ATOM 1426 C C . LEU A 1 190 ? 14.945 6.887 -17.476 1.00 92.50 190 LEU A C 1
ATOM 1428 O O . LEU A 1 190 ? 15.011 6.381 -16.355 1.00 92.50 190 LEU A O 1
ATOM 1432 N N . LEU A 1 191 ? 14.726 8.192 -17.655 1.00 92.75 191 LEU A N 1
ATOM 1433 C CA . LEU A 1 191 ? 14.518 9.142 -16.560 1.00 92.75 191 LEU A CA 1
ATOM 1434 C C . LEU A 1 191 ? 13.301 8.758 -15.718 1.00 92.75 191 LEU A C 1
ATOM 1436 O O . LEU A 1 191 ? 13.372 8.780 -14.490 1.00 92.75 191 LEU A O 1
ATOM 1440 N N . SER A 1 192 ? 12.207 8.346 -16.363 1.00 90.62 192 SER A N 1
ATOM 1441 C CA . SER A 1 192 ? 11.021 7.845 -15.673 1.00 90.62 192 SER A CA 1
ATOM 1442 C C . SER A 1 192 ? 11.349 6.611 -14.826 1.00 90.62 192 SER A C 1
ATOM 1444 O O . SER A 1 192 ? 11.021 6.583 -13.640 1.00 90.62 192 SER A O 1
ATOM 1446 N N . ALA A 1 193 ? 12.062 5.618 -15.369 1.00 90.81 193 ALA A N 1
ATOM 1447 C CA . ALA A 1 193 ? 12.477 4.431 -14.620 1.00 90.81 193 ALA A CA 1
ATOM 1448 C C . ALA A 1 193 ? 13.354 4.791 -13.408 1.00 90.81 193 ALA A C 1
ATOM 1450 O O . ALA A 1 193 ? 13.086 4.323 -12.300 1.00 90.81 193 ALA A O 1
ATOM 1451 N N . ILE A 1 194 ? 14.347 5.667 -13.592 1.00 92.94 194 ILE A N 1
ATOM 1452 C CA . ILE A 1 194 ? 15.239 6.140 -12.522 1.00 92.94 194 ILE A CA 1
ATOM 1453 C C . ILE A 1 194 ? 14.452 6.867 -11.427 1.00 92.94 194 ILE A C 1
ATOM 1455 O O . ILE A 1 194 ? 14.672 6.610 -10.243 1.00 92.94 194 ILE A O 1
ATOM 1459 N N . LEU A 1 195 ? 13.498 7.725 -11.796 1.00 89.88 195 LEU A N 1
ATOM 1460 C CA . LEU A 1 195 ? 12.652 8.427 -10.832 1.00 89.88 195 LEU A CA 1
ATOM 1461 C C . LEU A 1 195 ? 11.819 7.446 -9.995 1.00 89.88 195 LEU A C 1
ATOM 1463 O O . LEU A 1 195 ? 11.752 7.579 -8.775 1.00 89.88 195 LEU A O 1
ATOM 1467 N N . HIS A 1 196 ? 11.226 6.430 -10.625 1.00 87.94 196 HIS A N 1
ATOM 1468 C CA . HIS A 1 196 ? 10.449 5.410 -9.915 1.00 87.94 196 HIS A CA 1
ATOM 1469 C C . HIS A 1 196 ? 11.331 4.538 -9.004 1.00 87.94 196 HIS A C 1
ATOM 1471 O O . HIS A 1 196 ? 10.908 4.185 -7.902 1.00 87.94 196 HIS A O 1
ATOM 1477 N N . ILE A 1 197 ? 12.570 4.235 -9.413 1.00 88.56 197 ILE A N 1
ATOM 1478 C CA . ILE A 1 197 ? 13.576 3.582 -8.556 1.00 88.56 197 ILE A CA 1
ATOM 1479 C C . ILE A 1 197 ? 13.865 4.450 -7.332 1.00 88.56 197 ILE A C 1
ATOM 1481 O O . ILE A 1 197 ? 13.799 3.955 -6.208 1.00 88.56 197 ILE A O 1
ATOM 1485 N N . TYR A 1 198 ? 14.149 5.737 -7.539 1.00 85.38 198 TYR A N 1
ATOM 1486 C CA . TYR A 1 198 ? 14.436 6.676 -6.458 1.00 85.38 198 TYR A CA 1
ATOM 1487 C C . TYR A 1 198 ? 13.276 6.763 -5.460 1.00 85.38 198 TYR A C 1
ATOM 1489 O O . TYR A 1 198 ? 13.491 6.605 -4.260 1.00 85.38 198 TYR A O 1
ATOM 1497 N N . ILE A 1 199 ? 12.040 6.909 -5.950 1.00 83.06 199 ILE A N 1
ATOM 1498 C CA . ILE A 1 199 ? 10.831 6.933 -5.116 1.00 83.06 199 ILE A CA 1
ATOM 1499 C C . ILE A 1 199 ? 10.726 5.667 -4.256 1.00 83.06 199 ILE A C 1
ATOM 1501 O O . ILE A 1 199 ? 10.427 5.756 -3.068 1.00 83.06 199 ILE A O 1
ATOM 1505 N N . LEU A 1 200 ? 10.986 4.487 -4.825 1.00 83.31 200 LEU A N 1
ATOM 1506 C CA . LEU A 1 200 ? 10.924 3.224 -4.085 1.00 83.31 200 LEU A CA 1
ATOM 1507 C C . LEU A 1 200 ? 12.038 3.068 -3.053 1.00 83.31 200 LEU A C 1
ATOM 1509 O O . LEU A 1 200 ? 11.795 2.496 -1.990 1.00 83.31 200 LEU A O 1
ATOM 1513 N N . LEU A 1 201 ? 13.244 3.551 -3.352 1.00 84.56 201 LEU A N 1
ATOM 1514 C CA . LEU A 1 201 ? 14.350 3.558 -2.396 1.00 84.56 201 LEU A CA 1
ATOM 1515 C C . LEU A 1 201 ? 14.044 4.488 -1.220 1.00 84.56 201 LEU A C 1
ATOM 1517 O O . LEU A 1 201 ? 14.187 4.078 -0.068 1.00 84.56 201 LEU A O 1
ATOM 1521 N N . GLU A 1 202 ? 13.554 5.693 -1.507 1.00 80.25 202 GLU A N 1
ATOM 1522 C CA . GLU A 1 202 ? 13.174 6.674 -0.493 1.00 80.25 202 GLU A CA 1
ATOM 1523 C C . GLU A 1 202 ? 12.016 6.149 0.369 1.00 80.25 202 GLU A C 1
ATOM 1525 O O . GLU A 1 202 ? 12.108 6.124 1.598 1.00 80.25 202 GLU A O 1
ATOM 1530 N N . ALA A 1 203 ? 10.961 5.619 -0.261 1.00 74.19 203 ALA A N 1
ATOM 1531 C CA . ALA A 1 203 ? 9.808 5.042 0.430 1.00 74.19 203 ALA A CA 1
ATOM 1532 C C . ALA A 1 203 ? 10.153 3.754 1.208 1.00 74.19 203 ALA A C 1
ATOM 1534 O O . ALA A 1 203 ? 9.542 3.447 2.232 1.00 74.19 203 ALA A O 1
ATOM 1535 N N . GLY A 1 204 ? 11.162 3.000 0.762 1.00 73.19 204 GLY A N 1
ATOM 1536 C CA . GLY A 1 204 ? 11.714 1.852 1.485 1.00 73.19 204 GLY A CA 1
ATOM 1537 C C . GLY A 1 204 ? 12.626 2.233 2.660 1.00 73.19 204 GLY A C 1
ATOM 1538 O O . GLY A 1 204 ? 12.952 1.380 3.494 1.00 73.19 204 GLY A O 1
ATOM 1539 N N . GLY A 1 205 ? 13.032 3.501 2.747 1.00 78.00 205 GLY A N 1
ATOM 1540 C CA . GLY A 1 205 ? 13.961 4.018 3.743 1.00 78.00 205 GLY A CA 1
ATOM 1541 C C . GLY A 1 205 ? 13.422 3.998 5.176 1.00 78.00 205 GLY A C 1
ATOM 1542 O O . GLY A 1 205 ? 12.222 3.943 5.446 1.00 78.00 205 GLY A O 1
ATOM 1543 N N . VAL A 1 206 ? 14.329 4.045 6.158 1.00 79.94 206 VAL A N 1
ATOM 1544 C CA . VAL A 1 206 ? 13.955 4.194 7.581 1.00 79.94 206 VAL A CA 1
ATOM 1545 C C . VAL A 1 206 ? 13.300 5.557 7.831 1.00 79.94 206 VAL A C 1
ATOM 1547 O O . VAL A 1 206 ? 12.288 5.621 8.523 1.00 79.94 206 VAL A O 1
ATOM 1550 N N . GLN A 1 207 ? 13.826 6.623 7.221 1.00 77.06 207 GLN A N 1
ATOM 1551 C CA . GLN A 1 207 ? 13.334 7.992 7.411 1.00 77.06 207 GLN A CA 1
ATOM 1552 C C . GLN A 1 207 ? 11.894 8.170 6.919 1.00 77.06 207 GLN A C 1
ATOM 1554 O O . GLN A 1 207 ? 11.068 8.727 7.639 1.00 77.06 207 GLN A O 1
ATOM 1559 N N . TYR A 1 208 ? 11.553 7.647 5.735 1.00 76.88 208 TYR A N 1
ATOM 1560 C CA . TYR A 1 208 ? 10.173 7.681 5.242 1.00 76.88 208 TYR A CA 1
ATOM 1561 C C . TYR A 1 208 ? 9.217 6.972 6.201 1.00 76.88 208 TYR A C 1
ATOM 1563 O O . TYR A 1 208 ? 8.171 7.507 6.558 1.00 76.88 208 TYR A O 1
ATOM 1571 N N . ARG A 1 209 ? 9.605 5.792 6.691 1.00 76.31 209 ARG A N 1
ATOM 1572 C CA . ARG A 1 209 ? 8.793 5.029 7.646 1.00 76.31 209 ARG A CA 1
ATOM 1573 C C . ARG A 1 209 ? 8.590 5.765 8.964 1.00 76.31 209 ARG A C 1
ATOM 1575 O O . ARG A 1 209 ? 7.489 5.715 9.507 1.00 76.31 209 ARG A O 1
ATOM 1582 N N . GLN A 1 210 ? 9.615 6.457 9.457 1.00 74.94 210 GLN A N 1
ATOM 1583 C CA . GLN A 1 210 ? 9.499 7.315 10.636 1.00 74.94 210 GLN A CA 1
ATOM 1584 C C . GLN A 1 210 ? 8.508 8.455 10.389 1.00 74.94 210 GLN A C 1
ATOM 1586 O O . GLN A 1 210 ? 7.562 8.586 11.158 1.00 74.94 210 GLN A O 1
ATOM 1591 N N . ARG A 1 211 ? 8.634 9.179 9.269 1.00 75.75 211 ARG A N 1
ATOM 1592 C CA . ARG A 1 211 ? 7.696 10.254 8.896 1.00 75.75 211 ARG A CA 1
ATOM 1593 C C . ARG A 1 211 ? 6.256 9.756 8.784 1.00 75.75 211 ARG A C 1
ATOM 1595 O O . ARG A 1 211 ? 5.350 10.381 9.323 1.00 75.75 211 ARG A O 1
ATOM 1602 N N . VAL A 1 212 ? 6.025 8.613 8.131 1.00 74.81 212 VAL A N 1
ATOM 1603 C CA . VAL A 1 212 ? 4.678 8.021 8.056 1.00 74.81 212 VAL A CA 1
ATOM 1604 C C . VAL A 1 212 ? 4.181 7.653 9.451 1.00 74.81 212 VAL A C 1
ATOM 1606 O O . VAL A 1 212 ? 3.043 7.957 9.782 1.00 74.81 212 VAL A O 1
ATOM 1609 N N . SER A 1 213 ? 5.020 7.053 10.298 1.00 79.38 213 SER A N 1
ATOM 1610 C CA . SER A 1 213 ? 4.626 6.738 11.673 1.00 79.38 213 SER A CA 1
ATOM 1611 C C . SER A 1 213 ? 4.290 7.982 12.498 1.00 79.38 213 SER A C 1
ATOM 1613 O O . SER A 1 213 ? 3.406 7.895 13.344 1.00 79.38 213 SER A O 1
ATOM 1615 N N . GLU A 1 214 ? 4.984 9.102 12.303 1.00 76.06 214 GLU A N 1
ATOM 1616 C CA . GLU A 1 214 ? 4.685 10.375 12.971 1.00 76.06 214 GLU A CA 1
ATOM 1617 C C . GLU A 1 214 ? 3.343 10.944 12.508 1.00 76.06 214 GLU A C 1
ATOM 1619 O O . GLU A 1 214 ? 2.527 11.329 13.340 1.00 76.06 214 GLU A O 1
ATOM 1624 N N . VAL A 1 215 ? 3.074 10.916 11.198 1.00 74.44 215 VAL A N 1
ATOM 1625 C CA . VAL A 1 215 ? 1.781 11.337 10.638 1.00 74.44 215 VAL A CA 1
ATOM 1626 C C . VAL A 1 215 ? 0.643 10.465 11.163 1.00 74.44 215 VAL A C 1
ATOM 1628 O O . VAL A 1 215 ? -0.385 10.997 11.568 1.00 74.44 215 VAL A O 1
ATOM 1631 N N . LEU A 1 216 ? 0.822 9.141 11.200 1.00 77.00 216 LEU A N 1
ATOM 1632 C CA . LEU A 1 216 ? -0.188 8.232 11.744 1.00 77.00 216 LEU A CA 1
ATOM 1633 C C . LEU A 1 216 ? -0.445 8.516 13.230 1.00 77.00 216 LEU A C 1
ATOM 1635 O O . LEU A 1 216 ? -1.595 8.676 13.606 1.00 77.00 216 LEU A O 1
ATOM 1639 N N . LYS A 1 217 ? 0.598 8.716 14.048 1.00 78.12 217 LYS A N 1
ATOM 1640 C CA . LYS A 1 217 ? 0.437 9.113 15.462 1.00 78.12 217 LYS A CA 1
ATOM 1641 C C . LYS A 1 217 ? -0.295 10.448 15.634 1.00 78.12 217 LYS A C 1
ATOM 1643 O O . LYS A 1 217 ? -1.073 10.609 16.576 1.00 78.12 217 LYS A O 1
ATOM 1648 N N . ALA A 1 218 ? -0.033 11.417 14.757 1.00 68.50 218 ALA A N 1
ATOM 1649 C CA . ALA A 1 218 ? -0.736 12.695 14.773 1.00 68.50 218 ALA A CA 1
ATOM 1650 C C . ALA A 1 218 ? -2.221 12.508 14.422 1.00 68.50 218 ALA A C 1
ATOM 1652 O O . ALA A 1 218 ? -3.079 13.059 15.106 1.00 68.50 218 ALA A O 1
ATOM 1653 N N . LEU A 1 219 ? -2.526 11.686 13.412 1.00 66.38 219 LEU A N 1
ATOM 1654 C CA . LEU A 1 219 ? -3.901 11.318 13.064 1.00 66.38 219 LEU A CA 1
ATOM 1655 C C . LEU A 1 219 ? -4.600 10.589 14.212 1.00 66.38 219 LEU A C 1
ATOM 1657 O O . LEU A 1 219 ? -5.727 10.945 14.531 1.00 66.38 219 LEU A O 1
ATOM 1661 N N . ASP A 1 220 ? -3.931 9.639 14.867 1.00 73.25 220 ASP A N 1
ATOM 1662 C CA . ASP A 1 220 ? -4.485 8.921 16.017 1.00 73.25 220 ASP A CA 1
ATOM 1663 C C . ASP A 1 220 ? -4.841 9.900 17.143 1.00 73.25 220 ASP A C 1
ATOM 1665 O O . ASP A 1 220 ? -5.934 9.836 17.696 1.00 73.25 220 ASP A O 1
ATOM 1669 N N . THR A 1 221 ? -3.959 10.864 17.439 1.00 73.25 221 THR A N 1
ATOM 1670 C CA . THR A 1 221 ? -4.235 11.926 18.424 1.00 73.25 221 THR A CA 1
ATOM 1671 C C . THR A 1 221 ? -5.467 12.745 18.040 1.00 73.25 221 THR A C 1
ATOM 1673 O O . THR A 1 221 ? -6.349 12.936 18.871 1.00 73.25 221 THR A O 1
ATOM 1676 N N . ILE A 1 222 ? -5.561 13.186 16.780 1.00 67.31 222 ILE A N 1
ATOM 1677 C CA . ILE A 1 222 ? -6.699 13.976 16.280 1.00 67.31 222 ILE A CA 1
ATOM 1678 C C . ILE A 1 222 ? -8.007 13.182 16.387 1.00 67.31 222 ILE A C 1
ATOM 1680 O O . ILE A 1 222 ? -9.017 13.720 16.838 1.00 67.31 222 ILE A O 1
ATOM 1684 N N . ILE A 1 223 ? -7.988 11.904 16.001 1.00 66.19 223 ILE A N 1
ATOM 1685 C CA . ILE A 1 223 ? -9.146 11.012 16.105 1.00 66.19 223 ILE A CA 1
ATOM 1686 C C . ILE A 1 223 ? -9.557 10.873 17.572 1.00 66.19 223 ILE A C 1
ATOM 1688 O O . ILE A 1 223 ? -10.711 11.125 17.906 1.00 66.19 223 ILE A O 1
ATOM 1692 N N . MET A 1 224 ? -8.622 10.554 18.467 1.00 71.69 224 MET A N 1
ATOM 1693 C CA . MET A 1 224 ? -8.922 10.388 19.892 1.00 71.69 224 MET A CA 1
ATOM 1694 C C . MET A 1 224 ? -9.428 11.676 20.546 1.00 71.69 224 MET A C 1
ATOM 1696 O O . MET A 1 224 ? -10.308 11.618 21.401 1.00 71.69 224 MET A O 1
ATOM 1700 N N . ASP A 1 225 ? -8.913 12.839 20.148 1.00 67.31 225 ASP A N 1
ATOM 1701 C CA . ASP A 1 225 ? -9.424 14.125 20.620 1.00 67.31 225 ASP A CA 1
ATOM 1702 C C . ASP A 1 225 ? -10.842 14.402 20.106 1.00 67.31 225 ASP A C 1
ATOM 1704 O O . ASP A 1 225 ? -11.654 14.942 20.855 1.00 67.31 225 ASP A O 1
ATOM 1708 N N . SER A 1 226 ? -11.176 13.976 18.883 1.00 58.56 226 SER A N 1
ATOM 1709 C CA . SER A 1 226 ? -12.534 14.103 18.332 1.00 58.56 226 SER A CA 1
ATOM 1710 C C . SER A 1 226 ? -13.562 13.172 18.987 1.00 58.56 226 SER A C 1
ATOM 1712 O O . SER A 1 226 ? -14.748 13.488 18.995 1.00 58.56 226 SER A O 1
ATOM 1714 N N . LEU A 1 227 ? -13.113 12.057 19.572 1.00 61.44 227 LEU A N 1
ATOM 1715 C CA . LEU A 1 227 ? -13.965 11.103 20.291 1.00 61.44 227 LEU A CA 1
ATOM 1716 C C . LEU A 1 227 ? -14.272 11.532 21.734 1.00 61.44 227 LEU A C 1
ATOM 1718 O O . LEU A 1 227 ? -15.154 10.962 22.380 1.00 61.44 227 LEU A O 1
ATOM 1722 N N . LYS A 1 228 ? -13.553 12.521 22.280 1.00 60.72 228 LYS A N 1
ATOM 1723 C CA . LYS A 1 228 ? -13.823 13.016 23.633 1.00 60.72 228 LYS A CA 1
ATOM 1724 C C . LYS A 1 228 ? -15.157 13.769 23.645 1.00 60.72 228 LYS A C 1
ATOM 1726 O O . LYS A 1 228 ? -15.334 14.695 22.856 1.00 60.72 228 LYS A O 1
ATOM 1731 N N . PRO A 1 229 ? -16.084 13.441 24.563 1.00 54.06 229 PRO A N 1
ATOM 1732 C CA . PRO A 1 229 ? -17.316 14.204 24.691 1.00 54.06 229 PRO A CA 1
ATOM 1733 C C . PRO A 1 229 ? -17.004 15.653 25.073 1.00 54.06 229 PRO A C 1
ATOM 1735 O O . PRO A 1 229 ? -16.166 15.904 25.941 1.00 54.06 229 PRO A O 1
ATOM 1738 N N . SER A 1 230 ? -17.721 16.594 24.457 1.00 55.19 230 SER A N 1
ATOM 1739 C CA . SER A 1 230 ? -17.567 18.041 24.667 1.00 55.19 230 SER A CA 1
ATOM 1740 C C . SER A 1 230 ? -17.733 18.453 26.136 1.00 55.19 230 SER A C 1
ATOM 1742 O O . SER A 1 230 ? -17.134 19.432 26.572 1.00 55.19 230 SER A O 1
ATOM 1744 N N . ASP A 1 231 ? -18.518 17.685 26.905 1.00 55.12 231 ASP A N 1
ATOM 1745 C CA . ASP A 1 231 ? -18.631 17.791 28.362 1.00 55.12 231 ASP A CA 1
ATOM 1746 C C . ASP A 1 231 ? -18.682 16.389 29.014 1.00 55.12 231 ASP A C 1
ATOM 1748 O O . ASP A 1 231 ? -19.748 15.769 29.126 1.00 55.12 231 ASP A O 1
ATOM 1752 N N . PRO A 1 232 ? -17.529 15.858 29.464 1.00 57.12 232 PRO A N 1
ATOM 1753 C CA . PRO A 1 232 ? -17.437 14.524 30.048 1.00 57.12 232 PRO A CA 1
ATOM 1754 C C . PRO A 1 232 ? -18.260 14.365 31.328 1.00 57.12 232 PRO A C 1
ATOM 1756 O O . PRO A 1 232 ? -18.760 13.269 31.586 1.00 57.12 232 PRO A O 1
ATOM 1759 N N . LYS A 1 233 ? -18.409 15.438 32.123 1.00 57.28 233 LYS A N 1
ATOM 1760 C CA . LYS A 1 233 ? -19.108 15.415 33.418 1.00 57.28 233 LYS A CA 1
ATOM 1761 C C . LYS A 1 233 ? -20.620 15.398 33.232 1.00 57.28 233 LYS A C 1
ATOM 1763 O O . LYS A 1 233 ? -21.306 14.654 33.931 1.00 57.28 233 LYS A O 1
ATOM 1768 N N . ALA A 1 234 ? -21.131 16.168 32.272 1.00 52.91 234 ALA A N 1
ATOM 1769 C CA . ALA A 1 234 ? -22.545 16.134 31.910 1.00 52.91 234 ALA A CA 1
ATOM 1770 C C . ALA A 1 234 ? -22.949 14.757 31.358 1.00 52.91 234 ALA A C 1
ATOM 1772 O O . ALA A 1 234 ? -23.992 14.222 31.736 1.00 52.91 234 ALA A O 1
ATOM 1773 N N . LEU A 1 235 ? -22.087 14.141 30.538 1.00 53.22 235 LEU A N 1
ATOM 1774 C CA . LEU A 1 235 ? -22.314 12.801 29.996 1.00 53.22 235 LEU A CA 1
ATOM 1775 C C . LEU A 1 235 ? -22.323 11.721 31.087 1.00 53.22 235 LEU A C 1
ATOM 1777 O O . LEU A 1 235 ? -23.236 10.897 31.124 1.00 53.22 235 LEU A O 1
ATOM 1781 N N . THR A 1 236 ? -21.341 11.725 31.996 1.00 57.41 236 THR A N 1
ATOM 1782 C CA . THR A 1 236 ? -21.319 10.753 33.105 1.00 57.41 236 THR A CA 1
ATOM 1783 C C . THR A 1 236 ? -22.519 10.940 34.025 1.00 57.41 236 THR A C 1
ATOM 1785 O O . THR A 1 236 ? -23.161 9.955 34.375 1.00 57.41 236 THR A O 1
ATOM 1788 N N . GLY A 1 237 ? -22.877 12.183 34.362 1.00 59.91 237 GLY A N 1
ATOM 1789 C CA . GLY A 1 237 ? -24.079 12.473 35.146 1.00 59.91 237 GLY A CA 1
ATOM 1790 C C . GLY A 1 237 ? -25.357 11.966 34.471 1.00 59.91 237 GLY A C 1
ATOM 1791 O O . GLY A 1 237 ? -26.213 11.378 35.129 1.00 59.91 237 GLY A O 1
ATOM 1792 N N . PHE A 1 238 ? -25.465 12.115 33.148 1.00 63.25 238 PHE A N 1
ATOM 1793 C CA . PHE A 1 238 ? -26.605 11.624 32.378 1.00 63.25 238 PHE A CA 1
ATOM 1794 C C . PHE A 1 238 ? -26.687 10.090 32.340 1.00 63.25 238 PHE A C 1
ATOM 1796 O O . PHE A 1 238 ? -27.741 9.531 32.646 1.00 63.25 238 PHE A O 1
ATOM 1803 N N . LEU A 1 239 ? -25.591 9.394 32.025 1.00 60.81 239 LEU A N 1
ATOM 1804 C CA . LEU A 1 239 ? -25.578 7.926 31.975 1.00 60.81 239 LEU A CA 1
ATOM 1805 C C . LEU A 1 239 ? -25.839 7.301 33.354 1.00 60.81 239 LEU A C 1
ATOM 1807 O O . LEU A 1 239 ? -26.576 6.319 33.445 1.00 60.81 239 LEU A O 1
ATOM 1811 N N . SER A 1 240 ? -25.304 7.895 34.424 1.00 64.38 240 SER A N 1
ATOM 1812 C CA . SER A 1 240 ? -25.610 7.486 35.800 1.00 64.38 240 SER A CA 1
ATOM 1813 C C . SER A 1 240 ? -27.083 7.714 36.139 1.00 64.38 240 SER A C 1
ATOM 1815 O O . SER A 1 240 ? -27.724 6.823 36.690 1.00 64.38 240 SER A O 1
ATOM 1817 N N . SER A 1 241 ? -27.658 8.849 35.718 1.00 65.81 241 SER A N 1
ATOM 1818 C CA . SER A 1 241 ? -29.084 9.127 35.933 1.00 65.81 241 SER A CA 1
ATOM 1819 C C . SER A 1 241 ? -30.004 8.128 35.224 1.00 65.81 241 SER A C 1
ATOM 1821 O O . SER A 1 241 ? -31.055 7.798 35.761 1.00 65.81 241 SER A O 1
ATOM 1823 N N . LEU A 1 242 ? -29.606 7.579 34.067 1.00 61.81 242 LEU A N 1
ATOM 1824 C CA . LEU A 1 242 ? -30.366 6.526 33.380 1.00 61.81 242 LEU A CA 1
ATOM 1825 C C . LEU A 1 242 ? -30.334 5.196 34.146 1.00 61.81 242 LEU A C 1
ATOM 1827 O O . LEU A 1 242 ? -31.359 4.524 34.247 1.00 61.81 242 LEU A O 1
ATOM 1831 N N . LEU A 1 243 ? -29.184 4.825 34.716 1.00 61.28 243 LEU A N 1
ATOM 1832 C CA . LEU A 1 243 ? -29.065 3.615 35.537 1.00 61.28 243 LEU A CA 1
ATOM 1833 C C . LEU A 1 243 ? -29.901 3.709 36.819 1.00 61.28 243 LEU A C 1
ATOM 1835 O O . LEU A 1 243 ? -30.547 2.734 37.206 1.00 61.28 243 LEU A O 1
ATOM 1839 N N . GLU A 1 244 ? -29.926 4.887 37.442 1.00 66.19 244 GLU A N 1
ATOM 1840 C CA . GLU A 1 244 ? -30.751 5.164 38.621 1.00 66.19 244 GLU A CA 1
ATOM 1841 C C . GLU A 1 244 ? -32.249 5.213 38.282 1.00 66.19 244 GLU A C 1
ATOM 1843 O O . GLU A 1 244 ? -33.075 4.665 39.016 1.00 66.19 244 GLU A O 1
ATOM 1848 N N . GLN A 1 245 ? -32.614 5.824 37.149 1.00 68.06 245 GLN A N 1
ATOM 1849 C CA . GLN A 1 245 ? -34.005 5.981 36.719 1.00 68.06 245 GLN A CA 1
ATOM 1850 C C . GLN A 1 245 ? -34.669 4.637 36.386 1.00 68.06 245 GLN A C 1
ATOM 1852 O O . GLN A 1 245 ? -35.845 4.438 36.692 1.00 68.06 245 GLN A O 1
ATOM 1857 N N . TYR A 1 246 ? -33.920 3.691 35.818 1.00 56.22 246 TYR A N 1
ATOM 1858 C CA . TYR A 1 246 ? -34.420 2.370 35.436 1.00 56.22 246 TYR A CA 1
ATOM 1859 C C . TYR A 1 246 ? -34.071 1.275 36.461 1.00 56.22 246 TYR A C 1
ATOM 1861 O O . TYR A 1 246 ? -33.684 0.189 36.060 1.00 56.22 246 TYR A O 1
ATOM 1869 N N . LYS A 1 247 ? -34.195 1.539 37.775 1.00 56.25 247 LYS A N 1
ATOM 1870 C CA . LYS A 1 247 ? -34.130 0.571 38.911 1.00 56.25 247 LYS A CA 1
ATOM 1871 C C . LYS A 1 247 ? -33.086 -0.575 38.838 1.00 56.25 247 LYS A C 1
ATOM 1873 O O . LYS A 1 247 ? -33.246 -1.574 39.536 1.00 56.25 247 LYS A O 1
ATOM 1878 N N . GLY A 1 248 ? -32.002 -0.418 38.076 1.00 55.19 248 GLY A N 1
ATOM 1879 C CA . GLY A 1 248 ? -31.022 -1.470 37.790 1.00 55.19 248 GLY A CA 1
ATOM 1880 C C . GLY A 1 248 ? -31.579 -2.675 37.007 1.00 55.19 248 GLY A C 1
ATOM 1881 O O . GLY A 1 248 ? -32.695 -3.140 37.227 1.00 55.19 248 GLY A O 1
ATOM 1882 N N . GLY A 1 249 ? -30.770 -3.218 36.091 1.00 62.16 249 GLY A N 1
ATOM 1883 C CA . GLY A 1 249 ? -31.084 -4.421 35.309 1.00 62.16 249 GLY A CA 1
ATOM 1884 C C . GLY A 1 249 ? -30.894 -4.243 33.799 1.00 62.16 249 GLY A C 1
ATOM 1885 O O . GLY A 1 249 ? -30.422 -3.206 33.335 1.00 62.16 249 GLY A O 1
ATOM 1886 N N . SER A 1 250 ? -31.305 -5.247 33.020 1.00 56.00 250 SER A N 1
ATOM 1887 C CA . SER A 1 250 ? -31.111 -5.301 31.559 1.00 56.00 250 SER A CA 1
ATOM 1888 C C . SER A 1 250 ? -31.774 -4.148 30.796 1.00 56.00 250 SER A C 1
ATOM 1890 O O . SER A 1 250 ? -31.263 -3.719 29.766 1.00 56.00 250 SER A O 1
ATOM 1892 N N . ILE A 1 251 ? -32.885 -3.607 31.306 1.00 60.41 251 ILE A N 1
ATOM 1893 C CA . ILE A 1 251 ? -33.594 -2.461 30.709 1.00 60.41 251 ILE A CA 1
ATOM 1894 C C . ILE A 1 251 ? -32.786 -1.168 30.880 1.00 60.41 251 ILE A C 1
ATOM 1896 O O . ILE A 1 251 ? -32.693 -0.372 29.948 1.00 60.41 251 ILE A O 1
ATOM 1900 N N . ALA A 1 252 ? -32.161 -0.980 32.043 1.00 60.50 252 ALA A N 1
ATOM 1901 C CA . ALA A 1 252 ? -31.299 0.167 32.306 1.00 60.50 252 ALA A CA 1
ATOM 1902 C C . ALA A 1 252 ? -30.032 0.121 31.442 1.00 60.50 252 ALA A C 1
ATOM 1904 O O . ALA A 1 252 ? -29.604 1.144 30.912 1.00 60.50 252 ALA A O 1
ATOM 1905 N N . GLU A 1 253 ? -29.467 -1.074 31.250 1.00 58.94 253 GLU A N 1
ATOM 1906 C CA . GLU A 1 253 ? -28.327 -1.294 30.357 1.00 58.94 253 GLU A CA 1
ATOM 1907 C C . GLU A 1 253 ? -28.695 -1.063 28.886 1.00 58.94 253 GLU A C 1
ATOM 1909 O O . GLU A 1 253 ? -27.964 -0.369 28.188 1.00 58.94 253 GLU A O 1
ATOM 1914 N N . LEU A 1 254 ? -29.862 -1.531 28.430 1.00 60.91 254 LEU A N 1
ATOM 1915 C CA . LEU A 1 254 ? -30.379 -1.266 27.079 1.00 60.91 254 LEU A CA 1
ATOM 1916 C C . LEU A 1 254 ? -30.644 0.224 26.829 1.00 60.91 254 LEU A C 1
ATOM 1918 O O . LEU A 1 254 ? -30.309 0.743 25.763 1.00 60.91 254 LEU A O 1
ATOM 1922 N N . ALA A 1 255 ? -31.228 0.926 27.803 1.00 63.09 255 ALA A N 1
ATOM 1923 C CA . ALA A 1 255 ? -31.469 2.362 27.712 1.00 63.09 255 ALA A CA 1
ATOM 1924 C C . ALA A 1 255 ? -30.151 3.149 27.695 1.00 63.09 255 ALA A C 1
ATOM 1926 O O . ALA A 1 255 ? -29.994 4.069 26.892 1.00 63.09 255 ALA A O 1
ATOM 1927 N N . ARG A 1 256 ? -29.180 2.753 28.527 1.00 64.69 256 ARG A N 1
ATOM 1928 C CA . ARG A 1 256 ? -27.827 3.321 28.540 1.00 64.69 256 ARG A CA 1
ATOM 1929 C C . ARG A 1 256 ? -27.100 3.063 27.218 1.00 64.69 256 ARG A C 1
ATOM 1931 O O . ARG A 1 256 ? -26.510 3.992 26.680 1.00 64.69 256 ARG A O 1
ATOM 1938 N N . TYR A 1 257 ? -27.194 1.858 26.664 1.00 60.62 257 TYR A N 1
ATOM 1939 C CA . TYR A 1 257 ? -26.616 1.513 25.365 1.00 60.62 257 TYR A CA 1
ATOM 1940 C C . TYR A 1 257 ? -27.207 2.365 24.241 1.00 60.62 257 TYR A C 1
ATOM 1942 O O . TYR A 1 257 ? -26.478 3.040 23.515 1.00 60.62 257 TYR A O 1
ATOM 1950 N N . LYS A 1 258 ? -28.542 2.417 24.144 1.00 68.06 258 LYS A N 1
ATOM 1951 C CA . LYS A 1 258 ? -29.240 3.253 23.159 1.00 68.06 258 LYS A CA 1
ATOM 1952 C C . LYS A 1 258 ? -28.851 4.728 23.316 1.00 68.06 258 LYS A C 1
ATOM 1954 O O . LYS A 1 258 ? -28.662 5.409 22.313 1.00 68.06 258 LYS A O 1
ATOM 1959 N N . ALA A 1 259 ? -28.652 5.203 24.549 1.00 62.41 259 ALA A N 1
ATOM 1960 C CA . ALA A 1 259 ? -28.159 6.551 24.814 1.00 62.41 259 ALA A CA 1
ATOM 1961 C C . ALA A 1 259 ? -26.753 6.793 24.251 1.00 62.41 259 ALA A C 1
ATOM 1963 O O . ALA A 1 259 ? -26.532 7.780 23.553 1.00 62.41 259 ALA A O 1
ATOM 1964 N N . VAL A 1 260 ? -25.815 5.886 24.541 1.00 58.34 260 VAL A N 1
ATOM 1965 C CA . VAL A 1 260 ? -24.419 5.970 24.091 1.00 58.34 260 VAL A CA 1
ATOM 1966 C C . VAL A 1 260 ? -24.339 5.943 22.567 1.00 58.34 260 VAL A C 1
ATOM 1968 O O . VAL A 1 260 ? -23.701 6.814 21.984 1.00 58.34 260 VAL A O 1
ATOM 1971 N N . VAL A 1 261 ? -25.057 5.027 21.913 1.00 56.06 261 VAL A N 1
ATOM 1972 C CA . VAL A 1 261 ? -25.101 4.939 20.444 1.00 56.06 261 VAL A CA 1
ATOM 1973 C C . VAL A 1 261 ? -25.639 6.228 19.822 1.00 56.06 261 VAL A C 1
ATOM 1975 O O . VAL A 1 261 ? -25.099 6.706 18.827 1.00 56.06 261 VAL A O 1
ATOM 1978 N N . MET A 1 262 ? -26.688 6.829 20.388 1.00 58.75 262 MET A N 1
ATOM 1979 C CA . MET A 1 262 ? -27.210 8.099 19.876 1.00 58.75 262 MET A CA 1
ATOM 1980 C C . MET A 1 262 ? -26.207 9.246 20.061 1.00 58.75 262 MET A C 1
ATOM 1982 O O . MET A 1 262 ? -25.995 10.023 19.136 1.00 58.75 262 MET A O 1
ATOM 1986 N N . LEU A 1 263 ? -25.532 9.324 21.209 1.00 57.84 263 LEU A N 1
ATOM 1987 C CA . LEU A 1 263 ? -24.509 10.345 21.468 1.00 57.84 263 LEU A CA 1
ATOM 1988 C C . LEU A 1 263 ? -23.316 10.217 20.508 1.00 57.84 263 LEU A C 1
ATOM 1990 O O . LEU A 1 263 ? -22.849 11.219 19.974 1.00 57.84 263 LEU A O 1
ATOM 1994 N N . MET A 1 264 ? -22.874 8.990 20.224 1.00 49.34 264 MET A N 1
ATOM 1995 C CA . MET A 1 264 ? -21.812 8.714 19.246 1.00 49.34 264 MET A CA 1
ATOM 1996 C C . MET A 1 264 ? -22.214 9.090 17.814 1.00 49.34 264 MET A C 1
ATOM 1998 O O . MET A 1 264 ? -21.376 9.501 17.020 1.00 49.34 264 MET A O 1
ATOM 2002 N N . ASN A 1 265 ? -23.510 9.035 17.497 1.00 50.97 265 ASN A N 1
ATOM 2003 C CA . ASN A 1 265 ? -24.054 9.490 16.216 1.00 50.97 265 ASN A CA 1
ATOM 2004 C C . ASN A 1 265 ? -24.310 11.011 16.156 1.00 50.97 265 ASN A C 1
ATOM 2006 O O . ASN A 1 265 ? -24.959 11.486 15.224 1.00 50.97 265 ASN A O 1
ATOM 2010 N N . GLY A 1 266 ? -23.815 11.781 17.131 1.00 49.09 266 GLY A N 1
ATOM 2011 C CA . GLY A 1 266 ? -23.862 13.245 17.124 1.00 49.09 266 GLY A CA 1
ATOM 2012 C C . GLY A 1 266 ? -25.143 13.863 17.689 1.00 49.09 266 GLY A C 1
ATOM 2013 O O . GLY A 1 266 ? -25.343 15.066 17.536 1.00 49.09 266 GLY A O 1
ATOM 2014 N N . TYR A 1 267 ? -26.003 13.078 18.344 1.00 58.25 267 TYR A N 1
ATOM 2015 C CA . TYR A 1 267 ? -27.183 13.609 19.031 1.00 58.25 267 TYR A CA 1
ATOM 2016 C C . TYR A 1 267 ? -26.780 14.311 20.331 1.00 58.25 267 TYR A C 1
ATOM 2018 O O . TYR A 1 267 ? -25.894 13.856 21.054 1.00 58.25 267 TYR A O 1
ATOM 2026 N N . SER A 1 268 ? -27.465 15.400 20.669 1.00 67.75 268 SER A N 1
ATOM 2027 C CA . SER A 1 268 ? -27.285 16.094 21.948 1.00 67.75 268 SER A CA 1
ATOM 2028 C C . SER A 1 268 ? -27.891 15.309 23.121 1.00 67.75 268 SER A C 1
ATOM 2030 O O . SER A 1 268 ? -28.847 14.548 22.956 1.00 67.75 268 SER A O 1
ATOM 2032 N N . ILE A 1 269 ? -27.372 15.519 24.338 1.00 69.06 269 ILE A N 1
ATOM 2033 C CA . ILE A 1 269 ? -27.868 14.862 25.566 1.00 69.06 269 ILE A CA 1
ATOM 2034 C C . ILE A 1 269 ? -29.382 15.081 25.741 1.00 69.06 269 ILE A C 1
ATOM 2036 O O . ILE A 1 269 ? -30.116 14.149 26.075 1.00 69.06 269 ILE A O 1
ATOM 2040 N N . GLU A 1 270 ? -29.876 16.284 25.452 1.00 69.94 270 GLU A N 1
ATOM 2041 C CA . GLU A 1 270 ? -31.296 16.637 25.484 1.00 69.94 270 GLU A CA 1
ATOM 2042 C C . GLU A 1 270 ? -32.141 15.857 24.462 1.00 69.94 270 GLU A C 1
ATOM 2044 O O . GLU A 1 270 ? -33.249 15.424 24.794 1.00 69.94 270 GLU A O 1
ATOM 2049 N N . GLU A 1 271 ? -31.643 15.644 23.241 1.00 71.06 271 GLU A N 1
ATOM 2050 C CA . GLU A 1 271 ? -32.330 14.845 22.213 1.00 71.06 271 GLU A CA 1
ATOM 2051 C C . GLU A 1 271 ? -32.391 13.369 22.603 1.00 71.06 271 GLU A C 1
ATOM 2053 O O . GLU A 1 271 ? -33.439 12.724 22.479 1.00 71.06 271 GLU A O 1
ATOM 2058 N N . VAL A 1 272 ? -31.295 12.845 23.149 1.00 70.81 272 VAL A N 1
ATOM 2059 C CA . VAL A 1 272 ? -31.235 11.474 23.655 1.00 70.81 272 VAL A CA 1
ATOM 2060 C C . VAL A 1 272 ? -32.194 11.284 24.829 1.00 70.81 272 VAL A C 1
ATOM 2062 O O . VAL A 1 272 ? -32.968 10.325 24.839 1.00 70.81 272 VAL A O 1
ATOM 2065 N N . ARG A 1 273 ? -32.242 12.233 25.773 1.00 75.25 273 ARG A N 1
ATOM 2066 C CA . ARG A 1 273 ? -33.187 12.208 26.901 1.00 75.25 273 ARG A CA 1
ATOM 2067 C C . ARG A 1 273 ? -34.641 12.186 26.424 1.00 75.25 273 ARG A C 1
ATOM 2069 O O . ARG A 1 273 ? -35.412 11.362 26.906 1.00 75.25 273 ARG A O 1
ATOM 2076 N N . ARG A 1 274 ? -35.020 13.032 25.458 1.00 77.38 274 ARG A N 1
ATOM 2077 C CA . ARG A 1 274 ? -36.390 13.040 24.901 1.00 77.38 274 ARG A CA 1
ATOM 2078 C C . ARG A 1 274 ? -36.750 11.720 24.221 1.00 77.38 274 ARG A C 1
ATOM 2080 O O . ARG A 1 274 ? -37.866 11.233 24.383 1.00 77.38 274 ARG A O 1
ATOM 2087 N N . THR A 1 275 ? -35.814 11.133 23.482 1.00 74.38 275 THR A N 1
ATOM 2088 C CA . THR A 1 275 ? -36.059 9.905 22.707 1.00 74.38 275 THR A CA 1
ATOM 2089 C C . THR A 1 275 ? -36.186 8.675 23.608 1.00 74.38 275 THR A C 1
ATOM 2091 O O . THR A 1 275 ? -37.008 7.798 23.358 1.00 74.38 275 THR A O 1
ATOM 2094 N N . LEU A 1 276 ? -35.412 8.622 24.694 1.00 71.56 276 LEU A N 1
ATOM 2095 C CA . LEU A 1 276 ? -35.462 7.530 25.671 1.00 71.56 276 LEU A CA 1
ATOM 2096 C C . LEU A 1 276 ? -36.623 7.637 26.665 1.00 71.56 276 LEU A C 1
ATOM 2098 O O . LEU A 1 276 ? -36.945 6.643 27.299 1.00 71.56 276 LEU A O 1
ATOM 2102 N N . GLN A 1 277 ? -37.231 8.816 26.819 1.00 66.12 277 GLN A N 1
ATOM 2103 C CA . GLN A 1 277 ? -38.411 9.028 27.672 1.00 66.12 277 GLN A CA 1
ATOM 2104 C C . GLN A 1 277 ? -39.743 8.893 26.918 1.00 66.12 277 GLN A C 1
ATOM 2106 O O . GLN A 1 277 ? -40.796 8.840 27.546 1.00 66.12 277 GLN A O 1
ATOM 2111 N N . SER A 1 278 ? -39.703 8.875 25.584 1.00 56.62 278 SER A N 1
ATOM 2112 C CA . SER A 1 278 ? -40.874 8.704 24.709 1.00 56.62 278 SER A CA 1
ATOM 2113 C C . SER A 1 278 ? -41.029 7.281 24.155 1.00 56.62 278 SER A C 1
ATOM 2115 O O . SER A 1 278 ? -41.996 7.022 23.440 1.00 56.62 278 SER A O 1
ATOM 2117 N N . SER A 1 279 ? -40.085 6.385 24.473 1.00 48.38 279 SER A N 1
ATOM 2118 C CA . SER A 1 279 ? -40.125 4.942 24.175 1.00 48.38 279 SER A CA 1
ATOM 2119 C C . SER A 1 279 ? -40.643 4.169 25.384 1.00 48.38 279 SER A C 1
ATOM 2121 O O . SER A 1 279 ? -41.317 3.142 25.165 1.00 48.38 279 SER A O 1
#